Protein AF-A0A818X3P0-F1 (afdb_monomer_lite)

InterPro domains:
  IPR012001 Thiamine pyrophosphate enzyme, N-terminal TPP-binding domain [PF02776] (13-72)
  IPR012110 Pyruvate decarboxylase/indolepyruvate decarboxylase-like [PTHR43452] (82-189)
  IPR029061 Thiamin diphosphate-binding fold [SSF52518] (10-73)
  IPR029061 Thiamin diphosphate-binding fold [SSF52518] (81-193)
  IPR047213 Pyruvate decarboxylase/indolepyruvate decarboxylase-like, pyrimidine-binding domain [cd07038] (10-181)

Sequence (210 aa):
MIIHNFYFDIDFDGIQWGNNCNELNASYAADGYARMRGIGVLVTTFGVGELSAINGIAGSYAEMVSVVHIVGTLMLLMVMLVLVTTFGVGELSALNGIAGSYAEMVSVVHIVGTLPTASQASGAILHHTLGNGDFLVFANMYKEVTIAHTNLTKTNAIEEIDRVLNECLNKSRPAYIGLAVDLSDHEINVDPLSIEPLKRSLVRNPRDVH

Secondary structure (DSSP, 8-state):
-EEESSS----BTTB-EEE-SSHHHHHHHHHHHHHHHS-EEEEEETTHHHHHHHHHHHHHHHTT--EEEEEEPPP---PPEEEEEETTHHHHHHHHHHHHHHHTT--EEEEEEE--HHHHHTT---TTS-SSS-SSHHHHHHTTS-SEEEE--TTTHHHHHHHHHHHHHHTT--EEEEEEHHHHT------TTS-PPP--PPPPPPTT--

pLDDT: mean 79.28, std 13.63, range [40.06, 97.75]

Radius of gyration: 20.59 Å; chains: 1; bounding box: 46×48×55 Å

Foldseek 3Di:
DEEDDDPDPDDDPPDDYHYDPALCVRLQVQQVVCVVPVEGEYEFEFQQNCQLNVVSVVVCVVVVRHYHYHYDYDDDDQDAAEAEAEAAPGLVSCLRSLLRQQVVLAQYEYEYAFAAPVCLVVLHQDPRDPSRSHRCVSQVSCPVRFQEGDEDDPVCNVVRVLVQNLSSRQRSHYYYYYYYPVCVPDDDDDDPVPDDPRPPDDDDDDPPDD

Structure (mmCIF, N/CA/C/O backbone):
data_AF-A0A818X3P0-F1
#
_entry.id   AF-A0A818X3P0-F1
#
loop_
_atom_site.group_PDB
_atom_site.id
_atom_site.type_symbol
_atom_site.label_atom_id
_atom_site.label_alt_id
_atom_site.label_comp_id
_atom_site.label_asym_id
_atom_site.label_entity_id
_atom_site.label_seq_id
_atom_site.pdbx_PDB_ins_code
_atom_site.Cartn_x
_atom_site.Cartn_y
_atom_site.Cartn_z
_atom_site.occupancy
_atom_site.B_iso_or_equiv
_atom_site.auth_seq_id
_atom_site.auth_comp_id
_atom_site.auth_asym_id
_atom_site.auth_atom_id
_atom_site.pdbx_PDB_model_num
ATOM 1 N N . MET A 1 1 ? 12.088 -3.291 -28.247 1.00 46.03 1 MET A N 1
ATOM 2 C CA . MET A 1 1 ? 10.723 -3.151 -27.713 1.00 46.03 1 MET A CA 1
ATOM 3 C C . MET A 1 1 ? 10.837 -2.476 -26.364 1.00 46.03 1 MET A C 1
ATOM 5 O O . MET A 1 1 ? 11.662 -2.930 -25.577 1.00 46.03 1 MET A O 1
ATOM 9 N N . ILE A 1 2 ? 10.102 -1.386 -26.147 1.00 51.44 2 ILE A N 1
ATOM 10 C CA . ILE A 1 2 ? 9.987 -0.741 -24.832 1.00 51.44 2 ILE A CA 1
ATOM 11 C C . ILE A 1 2 ? 8.667 -1.177 -24.211 1.00 51.44 2 ILE A C 1
ATOM 13 O O . ILE A 1 2 ? 7.652 -1.201 -24.901 1.00 51.44 2 ILE A O 1
ATOM 17 N N . ILE A 1 3 ? 8.696 -1.551 -22.936 1.00 54.94 3 ILE A N 1
ATOM 18 C CA . ILE A 1 3 ? 7.566 -2.168 -22.250 1.00 54.94 3 ILE A CA 1
ATOM 19 C C . ILE A 1 3 ? 7.132 -1.312 -21.042 1.00 54.94 3 ILE A C 1
ATOM 21 O O . ILE A 1 3 ? 7.989 -0.999 -20.217 1.00 54.94 3 ILE A O 1
ATOM 25 N N . HIS A 1 4 ? 5.848 -0.901 -20.952 1.00 62.16 4 HIS A N 1
ATOM 26 C CA . HIS A 1 4 ? 5.349 0.078 -19.949 1.00 62.16 4 HIS A CA 1
ATOM 27 C C . HIS A 1 4 ? 3.848 -0.061 -19.558 1.00 62.16 4 HIS A C 1
ATOM 29 O O . HIS A 1 4 ? 3.071 -0.778 -20.183 1.00 62.16 4 HIS A O 1
ATOM 35 N N . ASN A 1 5 ? 3.501 0.694 -18.507 1.00 45.03 5 ASN A N 1
ATOM 36 C CA . ASN A 1 5 ? 2.220 1.130 -17.912 1.00 45.03 5 ASN A CA 1
ATOM 37 C C . ASN A 1 5 ? 1.821 2.666 -17.927 1.00 45.03 5 ASN A C 1
ATOM 39 O O . ASN A 1 5 ? 0.904 3.026 -17.194 1.00 45.03 5 ASN A O 1
ATOM 43 N N . PHE A 1 6 ? 2.457 3.610 -18.661 1.00 50.69 6 PHE A N 1
ATOM 44 C CA . PHE A 1 6 ? 2.075 5.060 -18.678 1.00 50.69 6 PHE A CA 1
ATOM 45 C C . PHE A 1 6 ? 1.500 5.549 -20.016 1.00 50.69 6 PHE A C 1
ATOM 47 O O . PHE A 1 6 ? 1.884 5.086 -21.085 1.00 50.69 6 PHE A O 1
ATOM 54 N N . TYR A 1 7 ? 0.637 6.570 -19.925 1.00 42.72 7 TYR A N 1
ATOM 55 C CA . TYR A 1 7 ? 0.048 7.336 -21.032 1.00 42.72 7 TYR A CA 1
ATOM 56 C C . TYR A 1 7 ? 0.998 8.435 -21.549 1.00 42.72 7 TYR A C 1
ATOM 58 O O . TYR A 1 7 ? 0.775 9.616 -21.301 1.00 42.72 7 TYR A O 1
ATOM 66 N N . PHE A 1 8 ? 2.054 8.077 -22.274 1.00 46.16 8 PHE A N 1
ATOM 67 C CA . PHE A 1 8 ? 2.701 8.997 -23.216 1.00 46.16 8 PHE A CA 1
ATOM 68 C C . PHE A 1 8 ? 3.152 8.185 -24.428 1.00 46.16 8 PHE A C 1
ATOM 70 O O . PHE A 1 8 ? 4.025 7.331 -24.303 1.00 46.16 8 PHE A O 1
ATOM 77 N N . ASP A 1 9 ? 2.545 8.437 -25.588 1.00 48.81 9 ASP A N 1
ATOM 78 C CA . ASP A 1 9 ? 3.027 7.890 -26.855 1.00 48.81 9 ASP A CA 1
ATOM 79 C C . ASP A 1 9 ? 4.346 8.585 -27.197 1.00 48.81 9 ASP A C 1
ATOM 81 O O . ASP A 1 9 ? 4.371 9.752 -27.596 1.00 48.81 9 ASP A O 1
ATOM 85 N N . ILE A 1 10 ? 5.454 7.879 -26.990 1.00 53.31 10 ILE A N 1
ATOM 86 C CA . ILE A 1 10 ? 6.769 8.305 -27.454 1.00 53.31 10 ILE A CA 1
ATOM 87 C C . ILE A 1 10 ? 7.106 7.444 -28.667 1.00 53.31 10 ILE A C 1
ATOM 89 O O . ILE A 1 10 ? 7.549 6.304 -28.527 1.00 53.31 10 ILE A O 1
ATOM 93 N N . ASP A 1 11 ? 6.844 7.979 -29.856 1.00 55.12 11 ASP A N 1
ATOM 94 C CA . ASP A 1 11 ? 7.117 7.286 -31.111 1.00 55.12 11 ASP A CA 1
ATOM 95 C C . ASP A 1 11 ? 8.526 7.648 -31.597 1.00 55.12 11 ASP A C 1
ATOM 97 O O . ASP A 1 11 ? 8.838 8.814 -31.859 1.00 55.12 11 ASP A O 1
ATOM 101 N N . PHE A 1 12 ? 9.401 6.646 -31.667 1.00 59.50 12 PHE A N 1
ATOM 102 C CA . PHE A 1 12 ? 10.752 6.777 -32.202 1.00 59.50 12 PHE A CA 1
ATOM 103 C C . PHE A 1 12 ? 10.937 5.766 -33.327 1.00 59.50 12 PHE A C 1
ATOM 105 O O . PHE A 1 12 ? 10.651 4.578 -33.160 1.00 59.50 12 PHE A O 1
ATOM 112 N N . ASP A 1 13 ? 11.499 6.219 -34.447 1.00 65.69 13 ASP A N 1
ATOM 113 C CA . ASP A 1 13 ? 11.787 5.351 -35.586 1.00 65.69 13 ASP A CA 1
ATOM 114 C C . ASP A 1 13 ? 12.623 4.128 -35.163 1.00 65.69 13 ASP A C 1
ATOM 116 O O . ASP A 1 13 ? 13.702 4.244 -34.578 1.00 65.69 13 ASP A O 1
ATOM 120 N N . GLY A 1 14 ? 12.108 2.933 -35.465 1.00 67.69 14 GLY A N 1
ATOM 121 C CA . GLY A 1 14 ? 12.769 1.656 -35.177 1.00 67.69 14 GLY A CA 1
ATOM 122 C C . GLY A 1 14 ? 12.533 1.074 -33.776 1.00 67.69 14 GLY A C 1
ATOM 123 O O . GLY A 1 14 ? 13.046 -0.011 -33.488 1.00 67.69 14 GLY A O 1
ATOM 124 N N . ILE A 1 15 ? 11.738 1.721 -32.916 1.00 67.44 15 ILE A N 1
ATOM 125 C CA . ILE A 1 15 ? 11.384 1.209 -31.585 1.00 67.44 15 ILE A CA 1
ATOM 126 C C . ILE A 1 15 ? 9.880 0.941 -31.514 1.00 67.44 15 ILE A C 1
ATOM 128 O O . ILE A 1 15 ? 9.066 1.839 -31.652 1.00 67.44 15 ILE A O 1
ATOM 132 N N . GLN A 1 16 ? 9.505 -0.310 -31.240 1.00 70.38 16 GLN A N 1
ATOM 133 C CA . GLN A 1 16 ? 8.108 -0.669 -30.979 1.00 70.38 16 GLN A CA 1
ATOM 134 C C . GLN A 1 16 ? 7.786 -0.601 -29.485 1.00 70.38 16 GLN A C 1
ATOM 136 O O . GLN A 1 16 ? 8.526 -1.152 -28.660 1.00 70.38 16 GLN A O 1
ATOM 141 N N . TRP A 1 17 ? 6.664 0.038 -29.162 1.00 71.00 17 TRP A N 1
ATOM 142 C CA . TRP A 1 17 ? 6.123 0.146 -27.810 1.00 71.00 17 TRP A CA 1
ATOM 143 C C . TRP A 1 17 ? 5.164 -1.012 -27.487 1.00 71.00 17 TRP A C 1
ATOM 145 O O . TRP A 1 17 ? 4.333 -1.377 -28.317 1.00 71.00 17 TRP A O 1
ATOM 155 N N . GLY A 1 18 ? 5.274 -1.599 -26.291 1.00 73.19 18 GLY A N 1
ATOM 156 C CA . GLY A 1 18 ? 4.466 -2.736 -25.838 1.00 73.19 18 GLY A CA 1
ATOM 157 C C . GLY A 1 18 ? 3.900 -2.541 -24.429 1.00 73.19 18 GLY A C 1
ATOM 158 O O . GLY A 1 18 ? 4.627 -2.581 -23.441 1.00 73.19 18 GLY A O 1
ATOM 159 N N . ASN A 1 19 ? 2.584 -2.388 -24.301 1.00 77.00 19 ASN A N 1
ATOM 160 C CA . ASN A 1 19 ? 1.957 -2.202 -22.989 1.00 77.00 19 ASN A CA 1
ATOM 161 C C . ASN A 1 19 ? 1.805 -3.521 -22.221 1.00 77.00 19 ASN A C 1
ATOM 163 O O . ASN A 1 19 ? 1.577 -4.576 -22.815 1.00 77.00 19 ASN A O 1
ATOM 167 N N . ASN A 1 20 ? 1.931 -3.456 -20.896 1.00 79.12 20 ASN A N 1
ATOM 168 C CA . ASN A 1 20 ? 1.799 -4.600 -19.991 1.00 79.12 20 ASN A CA 1
ATOM 169 C C . ASN A 1 20 ? 0.822 -4.293 -18.851 1.00 79.12 20 ASN A C 1
ATOM 171 O O . ASN A 1 20 ? 0.500 -3.141 -18.602 1.00 79.12 20 ASN A O 1
ATOM 175 N N . CYS A 1 21 ? 0.332 -5.334 -18.171 1.00 79.88 21 CYS A N 1
ATOM 176 C CA . CYS A 1 21 ? -0.686 -5.180 -17.123 1.00 79.88 21 CYS A CA 1
ATOM 177 C C . CYS A 1 21 ? -0.129 -4.606 -15.807 1.00 79.88 21 CYS A C 1
ATOM 179 O O . CYS A 1 21 ? -0.871 -4.018 -15.027 1.00 79.88 21 CYS A O 1
ATOM 181 N N . ASN A 1 22 ? 1.155 -4.831 -15.531 1.00 79.19 22 ASN A N 1
ATOM 182 C CA . ASN A 1 22 ? 1.893 -4.298 -14.386 1.00 79.19 22 ASN A CA 1
ATOM 183 C C . ASN A 1 22 ? 3.402 -4.330 -14.680 1.00 79.19 22 ASN A C 1
ATOM 185 O O . ASN A 1 22 ? 3.848 -4.955 -15.648 1.00 79.19 22 ASN A O 1
ATOM 189 N N . GLU A 1 23 ? 4.190 -3.680 -13.829 1.00 85.00 23 GLU A N 1
ATOM 190 C CA . GLU A 1 23 ? 5.635 -3.501 -13.988 1.00 85.00 23 GLU A CA 1
ATOM 191 C C . GLU A 1 23 ? 6.432 -4.797 -13.773 1.00 85.00 23 GLU A C 1
ATOM 193 O O . GLU A 1 23 ? 7.520 -4.953 -14.327 1.00 85.00 23 GLU A O 1
ATOM 198 N N . LEU A 1 24 ? 5.875 -5.764 -13.037 1.00 84.50 24 LEU A N 1
ATOM 199 C CA . LEU A 1 24 ? 6.465 -7.094 -12.883 1.00 84.50 24 LEU A CA 1
ATOM 200 C C . LEU A 1 24 ? 6.343 -7.919 -14.173 1.00 84.50 24 LEU A C 1
ATOM 202 O O . LEU A 1 24 ? 7.295 -8.548 -14.624 1.00 84.50 24 LEU A O 1
ATOM 206 N N . ASN A 1 25 ? 5.170 -7.923 -14.805 1.00 87.00 25 ASN A N 1
ATOM 207 C CA . ASN A 1 25 ? 4.990 -8.566 -16.103 1.00 87.00 25 ASN A CA 1
ATOM 208 C C . ASN A 1 25 ? 5.808 -7.850 -17.176 1.00 87.00 25 ASN A C 1
ATOM 210 O O . ASN A 1 25 ? 6.411 -8.504 -18.024 1.00 87.00 25 ASN A O 1
ATOM 214 N N . ALA A 1 26 ? 5.879 -6.522 -17.086 1.00 83.31 26 ALA A N 1
ATOM 215 C CA . ALA A 1 26 ? 6.695 -5.699 -17.954 1.00 83.31 26 ALA A CA 1
ATOM 216 C C . ALA A 1 26 ? 8.184 -6.094 -17.883 1.00 83.31 26 ALA A C 1
ATOM 218 O O . ALA A 1 26 ? 8.826 -6.265 -18.922 1.00 83.31 26 ALA A O 1
ATOM 219 N N . SER A 1 27 ? 8.728 -6.301 -16.679 1.00 87.94 27 SER A N 1
ATOM 220 C CA . SER A 1 27 ? 10.128 -6.696 -16.503 1.00 87.94 27 SER A CA 1
ATOM 221 C C . SER A 1 27 ? 10.414 -8.102 -17.036 1.00 87.94 27 SER A C 1
ATOM 223 O O . SER A 1 27 ? 11.396 -8.282 -17.756 1.00 87.94 27 SER A O 1
ATOM 225 N N . TYR A 1 28 ? 9.525 -9.076 -16.815 1.00 90.75 28 TYR A N 1
ATOM 226 C CA . TYR A 1 28 ? 9.668 -10.408 -17.420 1.00 90.75 28 TYR A CA 1
ATOM 227 C C . TYR A 1 28 ? 9.533 -10.405 -18.944 1.00 90.75 28 TYR A C 1
ATOM 229 O O . TYR A 1 28 ? 10.234 -11.145 -19.635 1.00 90.75 28 TYR A O 1
ATOM 237 N N . ALA A 1 29 ? 8.654 -9.571 -19.495 1.00 86.31 29 ALA A N 1
ATOM 238 C CA . ALA A 1 29 ? 8.525 -9.438 -20.938 1.00 86.31 29 ALA A CA 1
ATOM 239 C C . ALA A 1 29 ? 9.781 -8.791 -21.554 1.00 86.31 29 ALA A C 1
ATOM 241 O O . ALA A 1 29 ? 10.213 -9.200 -22.635 1.00 86.31 29 ALA A O 1
ATOM 242 N N . ALA A 1 30 ? 10.402 -7.829 -20.860 1.00 83.31 30 ALA A N 1
ATOM 243 C CA . ALA A 1 30 ? 11.652 -7.205 -21.289 1.00 83.31 30 ALA A CA 1
ATOM 244 C C . ALA A 1 30 ? 12.816 -8.207 -21.247 1.00 83.31 30 ALA A C 1
ATOM 246 O O . ALA A 1 30 ? 13.585 -8.274 -22.206 1.00 83.31 30 ALA A O 1
ATOM 247 N N . ASP A 1 31 ? 12.894 -9.027 -20.196 1.00 92.88 31 ASP A N 1
ATOM 248 C CA . ASP A 1 31 ? 13.836 -10.146 -20.080 1.00 92.88 31 ASP A CA 1
ATOM 249 C C . ASP A 1 31 ? 13.676 -11.141 -21.241 1.00 92.88 31 ASP A C 1
ATOM 251 O O . ASP A 1 31 ? 14.620 -11.395 -21.994 1.00 92.88 31 ASP A O 1
ATOM 255 N N . GLY A 1 32 ? 12.454 -11.636 -21.466 1.00 90.25 32 GLY A N 1
ATOM 256 C CA . GLY A 1 32 ? 12.165 -12.574 -22.551 1.00 90.25 32 GLY A CA 1
ATOM 257 C C . GLY A 1 32 ? 12.508 -12.000 -23.928 1.00 90.25 32 GLY A C 1
ATOM 258 O O . GLY A 1 32 ? 13.106 -12.682 -24.764 1.00 90.25 32 GLY A O 1
ATOM 259 N N . TYR A 1 33 ? 12.207 -10.7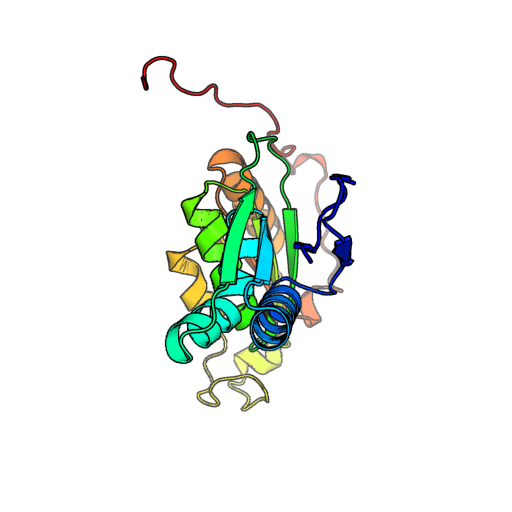19 -24.154 1.00 86.31 33 TYR A N 1
ATOM 260 C CA . TYR A 1 33 ? 12.587 -10.030 -25.385 1.00 86.31 33 TYR A CA 1
ATOM 261 C C . TYR A 1 33 ? 14.110 -9.926 -25.538 1.00 86.31 33 TYR A C 1
ATOM 263 O O . TYR A 1 33 ? 14.635 -10.204 -26.620 1.00 86.31 33 TYR A O 1
ATOM 271 N N . ALA A 1 34 ? 14.829 -9.570 -24.469 1.00 89.06 34 ALA A N 1
ATOM 272 C CA . ALA A 1 34 ? 16.286 -9.480 -24.468 1.00 89.06 34 ALA A CA 1
ATOM 273 C C . ALA A 1 34 ? 16.940 -10.814 -24.843 1.00 89.06 34 ALA A C 1
ATOM 275 O O . ALA A 1 34 ? 17.871 -10.836 -25.643 1.00 89.06 34 ALA A O 1
ATOM 276 N N . ARG A 1 35 ? 16.406 -11.944 -24.370 1.00 91.19 35 ARG A N 1
ATOM 277 C CA . ARG A 1 35 ? 16.905 -13.275 -24.758 1.00 91.19 35 ARG A CA 1
ATOM 278 C C . ARG A 1 35 ? 16.740 -13.572 -26.243 1.00 91.19 35 ARG A C 1
ATOM 280 O O . ARG A 1 35 ? 17.581 -14.238 -26.835 1.00 91.19 35 ARG A O 1
ATOM 287 N N . MET A 1 36 ? 15.660 -13.089 -26.854 1.00 90.31 36 MET A N 1
ATOM 288 C CA . MET A 1 36 ? 15.379 -13.336 -28.270 1.00 90.31 36 MET A CA 1
ATOM 289 C C . MET A 1 36 ? 16.088 -12.359 -29.211 1.00 90.31 36 MET A C 1
ATOM 291 O O . MET A 1 36 ? 16.341 -12.691 -30.369 1.00 90.31 36 MET A O 1
ATOM 295 N N . ARG A 1 37 ? 16.340 -11.128 -28.757 1.00 85.31 37 ARG A N 1
ATOM 296 C CA . ARG A 1 37 ? 16.765 -10.005 -29.612 1.00 85.31 37 ARG A CA 1
ATOM 297 C C . ARG A 1 37 ? 18.052 -9.318 -29.149 1.00 85.31 37 ARG A C 1
ATOM 299 O O . ARG A 1 37 ? 18.478 -8.360 -29.784 1.00 85.31 37 ARG A O 1
ATOM 306 N N . GLY A 1 38 ? 18.666 -9.793 -28.072 1.00 85.12 38 GLY A N 1
ATOM 307 C CA . GLY A 1 38 ? 19.923 -9.299 -27.509 1.00 85.12 38 GLY A CA 1
ATOM 308 C C . GLY A 1 38 ? 19.751 -8.275 -26.385 1.00 85.12 38 GLY A C 1
ATOM 309 O O . GLY A 1 38 ? 20.467 -8.358 -25.394 1.00 85.12 38 GLY A O 1
ATOM 310 N N . ILE A 1 39 ? 18.809 -7.332 -26.505 1.00 83.88 39 ILE A N 1
ATOM 311 C CA . ILE A 1 39 ? 18.570 -6.294 -25.489 1.00 83.88 39 ILE A CA 1
ATOM 312 C C . ILE A 1 39 ? 17.079 -6.012 -25.300 1.00 83.88 39 ILE A C 1
ATOM 314 O O . ILE A 1 39 ? 16.321 -5.901 -26.268 1.00 83.88 39 ILE A O 1
ATOM 318 N N . GLY A 1 40 ? 16.666 -5.898 -24.040 1.00 80.75 40 GLY A N 1
ATOM 319 C CA . GLY A 1 40 ? 15.320 -5.515 -23.621 1.00 80.75 40 GLY A CA 1
ATOM 320 C C . GLY A 1 40 ? 15.345 -4.168 -22.915 1.00 80.75 40 GLY A C 1
ATOM 321 O O . GLY A 1 40 ? 16.316 -3.842 -22.235 1.00 80.75 40 GLY A O 1
ATOM 322 N N . VAL A 1 41 ? 14.287 -3.375 -23.080 1.00 80.88 41 VAL A N 1
ATOM 323 C CA . VAL A 1 41 ? 14.153 -2.085 -22.398 1.00 80.88 41 VAL A CA 1
ATOM 324 C C . VAL A 1 41 ? 12.826 -2.054 -21.655 1.00 80.88 41 VAL A C 1
ATOM 326 O O . VAL A 1 41 ? 11.763 -2.268 -22.241 1.00 80.88 41 VAL A O 1
ATOM 329 N N . LEU A 1 42 ? 12.907 -1.774 -20.361 1.00 84.12 42 LEU A N 1
ATOM 330 C CA . LEU A 1 42 ? 11.783 -1.568 -19.464 1.00 84.12 42 LEU A CA 1
ATOM 331 C C . LEU A 1 42 ? 11.749 -0.095 -19.064 1.00 84.12 42 LEU A C 1
ATOM 333 O O . LEU A 1 42 ? 12.775 0.449 -18.655 1.00 84.12 42 LEU A O 1
ATOM 337 N N . VAL A 1 43 ? 10.576 0.529 -19.141 1.00 79.25 43 VAL A N 1
ATOM 338 C CA . VAL A 1 43 ? 10.360 1.870 -18.591 1.00 79.25 43 VAL A CA 1
ATOM 339 C C . VAL A 1 43 ? 9.322 1.770 -17.483 1.00 79.25 43 VAL A C 1
ATOM 341 O O . VAL A 1 43 ? 8.221 1.265 -17.698 1.00 79.25 43 VAL A O 1
ATOM 344 N N . THR A 1 44 ? 9.671 2.246 -16.294 1.00 76.56 44 THR A N 1
ATOM 345 C CA . THR A 1 44 ? 8.738 2.352 -15.169 1.00 76.56 44 THR A CA 1
ATOM 346 C C . THR A 1 44 ? 8.714 3.771 -14.647 1.00 76.56 44 THR A C 1
ATOM 348 O O . THR A 1 44 ? 9.613 4.566 -14.917 1.00 76.56 44 THR A O 1
ATOM 351 N N . THR A 1 45 ? 7.712 4.095 -13.843 1.00 68.81 45 THR A N 1
ATOM 352 C CA . THR A 1 45 ? 7.826 5.263 -12.981 1.00 68.81 45 THR A CA 1
ATOM 353 C C . THR A 1 45 ? 8.697 5.011 -11.778 1.00 68.81 45 THR A C 1
ATOM 355 O O . THR A 1 45 ? 8.875 3.882 -11.314 1.00 68.81 45 THR A O 1
ATOM 358 N N . PHE A 1 46 ? 9.218 6.121 -11.289 1.00 69.75 46 PHE A N 1
ATOM 359 C CA . PHE A 1 46 ? 9.952 6.221 -10.052 1.00 69.75 46 PHE A CA 1
ATOM 360 C C . PHE A 1 46 ? 9.127 5.807 -8.830 1.00 69.75 46 PHE A C 1
ATOM 362 O O . PHE A 1 46 ? 7.919 6.057 -8.761 1.00 69.75 46 PHE A O 1
ATOM 369 N N . GLY A 1 47 ? 9.782 5.146 -7.876 1.00 72.25 47 GLY A N 1
ATOM 370 C CA . GLY A 1 47 ? 9.156 4.617 -6.669 1.00 72.25 47 GLY A CA 1
ATOM 371 C C . GLY A 1 47 ? 8.389 3.320 -6.931 1.00 72.25 47 GLY A C 1
ATOM 372 O O . GLY A 1 47 ? 8.971 2.241 -6.991 1.00 72.25 47 GLY A O 1
ATOM 373 N N . VAL A 1 48 ? 7.060 3.389 -7.063 1.00 69.56 48 VAL A N 1
ATOM 374 C CA . VAL A 1 48 ? 6.219 2.174 -7.125 1.00 69.56 48 VAL A CA 1
ATOM 375 C C . VAL A 1 48 ? 6.496 1.316 -8.358 1.00 69.56 48 VAL A C 1
ATOM 377 O O . VAL A 1 48 ? 6.425 0.090 -8.273 1.00 69.56 48 VAL A O 1
ATOM 380 N N . GLY A 1 49 ? 6.839 1.937 -9.487 1.00 76.62 49 GLY A N 1
ATOM 381 C CA . GLY A 1 49 ? 7.059 1.218 -10.735 1.00 76.62 49 GLY A CA 1
ATOM 382 C C . GLY A 1 49 ? 8.360 0.416 -10.728 1.00 76.62 49 GLY A C 1
ATOM 383 O O . GLY A 1 49 ? 8.353 -0.777 -11.029 1.00 76.62 49 GLY A O 1
ATOM 384 N N . GLU A 1 50 ? 9.477 1.037 -10.341 1.00 75.00 50 GLU A N 1
ATOM 385 C CA . GLU A 1 50 ? 10.782 0.360 -10.322 1.00 75.00 50 GLU A CA 1
ATOM 386 C C . GLU A 1 50 ? 10.852 -0.753 -9.268 1.00 75.00 50 GLU A C 1
ATOM 388 O O . GLU A 1 50 ? 11.392 -1.830 -9.523 1.00 75.00 50 GLU A O 1
ATOM 393 N N . LEU A 1 51 ? 10.218 -0.530 -8.115 1.00 78.06 51 LEU A N 1
ATOM 394 C CA . LEU A 1 51 ? 10.154 -1.500 -7.030 1.00 78.06 51 LEU A CA 1
ATOM 395 C C . LEU A 1 51 ? 9.257 -2.690 -7.376 1.00 78.06 51 LEU A C 1
ATOM 397 O O . LEU A 1 51 ? 9.575 -3.824 -7.024 1.00 78.06 51 LEU A O 1
ATOM 401 N N . SER A 1 52 ? 8.178 -2.465 -8.126 1.00 80.56 52 SER A N 1
ATOM 402 C CA . SER A 1 52 ? 7.332 -3.548 -8.643 1.00 80.56 52 SER A CA 1
ATOM 403 C C . SER A 1 52 ? 8.045 -4.385 -9.713 1.00 80.56 52 SER A C 1
ATOM 405 O O . SER A 1 52 ? 7.799 -5.584 -9.834 1.00 80.56 52 SER A O 1
ATOM 407 N N . ALA A 1 53 ? 8.975 -3.784 -10.460 1.00 82.94 53 ALA A N 1
ATOM 408 C CA . ALA A 1 53 ? 9.775 -4.470 -11.471 1.00 82.94 53 ALA A CA 1
ATOM 409 C C . ALA A 1 53 ? 10.979 -5.251 -10.911 1.00 82.94 53 ALA A C 1
ATOM 411 O O . ALA A 1 53 ? 11.548 -6.074 -11.639 1.00 82.94 53 ALA A O 1
ATOM 412 N N . ILE A 1 54 ? 11.362 -5.024 -9.646 1.00 86.44 54 ILE A N 1
ATOM 413 C CA . ILE A 1 54 ? 12.662 -5.439 -9.093 1.00 86.44 54 ILE A CA 1
ATOM 414 C C . ILE A 1 54 ? 12.937 -6.939 -9.219 1.00 86.44 54 ILE A C 1
ATOM 416 O O . ILE A 1 54 ? 14.060 -7.331 -9.520 1.00 86.44 54 ILE A O 1
ATOM 420 N N . ASN A 1 55 ? 11.912 -7.782 -9.067 1.00 83.94 55 ASN A N 1
ATOM 421 C CA . ASN A 1 55 ? 12.065 -9.234 -9.167 1.00 83.94 55 ASN A CA 1
ATOM 422 C C . ASN A 1 55 ? 12.471 -9.675 -10.579 1.00 83.94 55 ASN A C 1
ATOM 424 O O . ASN A 1 55 ? 13.304 -10.567 -10.726 1.00 83.94 55 ASN A O 1
ATOM 428 N N . GLY A 1 56 ? 11.914 -9.044 -11.618 1.00 84.12 56 GLY A N 1
ATOM 429 C CA . GLY A 1 56 ? 12.289 -9.347 -12.998 1.00 84.12 56 GLY A CA 1
ATOM 430 C C . GLY A 1 56 ? 13.696 -8.856 -13.324 1.00 84.12 56 GLY A C 1
ATOM 431 O O . GLY A 1 56 ? 14.475 -9.613 -13.888 1.00 84.12 56 GLY A O 1
ATOM 432 N N . ILE A 1 57 ? 14.068 -7.651 -12.876 1.00 88.31 57 ILE A N 1
ATOM 433 C CA . ILE A 1 57 ? 15.427 -7.110 -13.062 1.00 88.31 57 ILE A CA 1
ATOM 434 C C . ILE A 1 57 ? 16.479 -7.942 -12.321 1.00 88.31 57 ILE A C 1
ATOM 436 O O . ILE A 1 57 ? 17.534 -8.241 -12.878 1.00 88.31 57 ILE A O 1
ATOM 440 N N . ALA A 1 58 ? 16.187 -8.366 -11.089 1.00 82.62 58 ALA A N 1
ATOM 441 C CA . ALA A 1 58 ? 17.054 -9.266 -10.335 1.00 82.62 58 ALA A CA 1
ATOM 442 C C . ALA A 1 58 ? 17.215 -10.621 -11.047 1.00 82.62 58 ALA A C 1
ATOM 444 O O . ALA A 1 58 ? 18.325 -11.150 -11.107 1.00 82.62 58 ALA A O 1
ATOM 445 N N . GLY A 1 59 ? 16.137 -11.150 -11.638 1.00 88.38 59 GLY A N 1
ATOM 446 C CA . GLY A 1 59 ? 16.179 -12.346 -12.482 1.00 88.38 59 GLY A CA 1
ATOM 447 C C . GLY A 1 59 ? 17.066 -12.164 -13.717 1.00 88.38 59 GLY A C 1
ATOM 448 O O . GLY A 1 59 ? 17.952 -12.982 -13.961 1.00 88.38 59 GLY A O 1
ATOM 449 N N . SER A 1 60 ? 16.901 -11.054 -14.442 1.00 88.19 60 SER A N 1
ATOM 450 C CA . SER A 1 60 ? 17.743 -10.715 -15.595 1.00 88.19 60 SER A CA 1
ATOM 451 C C . SER A 1 60 ? 19.216 -10.597 -15.215 1.00 88.19 60 SER A C 1
ATOM 453 O O . SER A 1 60 ? 20.074 -11.123 -15.920 1.00 88.19 60 SER A O 1
ATOM 455 N N . TYR A 1 61 ? 19.522 -9.967 -14.078 1.00 88.75 61 TYR A N 1
ATOM 456 C CA . TYR A 1 61 ? 20.887 -9.880 -13.561 1.00 88.75 61 TYR A CA 1
ATOM 457 C C . TYR A 1 61 ? 21.471 -11.265 -13.252 1.00 88.75 61 TYR A C 1
ATOM 459 O O . TYR A 1 61 ? 22.584 -11.572 -13.682 1.00 88.75 61 TYR A O 1
ATOM 467 N N . ALA A 1 62 ? 20.715 -12.115 -12.549 1.00 89.44 62 ALA A N 1
ATOM 468 C CA . ALA A 1 62 ? 21.150 -13.460 -12.175 1.00 89.44 62 ALA A CA 1
ATOM 469 C C . ALA A 1 62 ? 21.447 -14.347 -13.394 1.00 89.44 62 ALA A C 1
ATOM 471 O O . ALA A 1 62 ? 22.355 -15.176 -13.351 1.00 89.44 62 ALA A O 1
ATOM 472 N N . GLU A 1 63 ? 20.713 -14.150 -14.490 1.00 93.56 63 GLU A N 1
ATOM 473 C CA . GLU A 1 63 ? 20.871 -14.921 -15.724 1.00 93.56 63 GLU A CA 1
ATOM 474 C C . GLU A 1 63 ? 21.673 -14.197 -16.816 1.00 93.56 63 GLU A C 1
ATOM 476 O O . GLU A 1 63 ? 21.714 -14.651 -17.959 1.00 93.56 63 GLU A O 1
ATOM 481 N N . MET A 1 64 ? 22.352 -13.097 -16.468 1.00 93.19 64 MET A N 1
ATOM 482 C CA . MET A 1 64 ? 23.184 -12.305 -17.386 1.00 93.19 64 MET A CA 1
ATOM 483 C C . MET A 1 64 ? 22.424 -11.829 -18.640 1.00 93.19 64 MET A C 1
ATOM 485 O O . MET A 1 64 ? 22.984 -11.725 -19.735 1.00 93.19 64 MET A O 1
ATOM 489 N N . VAL A 1 65 ? 21.138 -11.524 -18.486 1.00 92.44 65 VAL A N 1
ATOM 490 C CA . VAL A 1 65 ? 20.273 -11.012 -19.547 1.00 92.44 65 VAL A CA 1
ATOM 491 C C . VAL A 1 65 ? 20.379 -9.492 -19.602 1.00 92.44 65 VAL A C 1
ATOM 493 O O . VAL A 1 65 ? 20.198 -8.795 -18.605 1.00 92.44 65 VAL A O 1
ATOM 496 N N . SER A 1 66 ? 20.662 -8.956 -20.791 1.00 90.50 66 SER A N 1
ATOM 497 C CA . SER A 1 66 ? 20.823 -7.513 -20.999 1.00 90.50 66 SER A CA 1
ATOM 498 C C . SER A 1 66 ? 19.474 -6.790 -21.030 1.00 90.50 66 SER A C 1
ATOM 500 O O . SER A 1 66 ? 18.860 -6.625 -22.087 1.00 90.50 66 SER A O 1
ATOM 502 N N . VAL A 1 67 ? 19.031 -6.335 -19.858 1.00 85.94 67 VAL A N 1
ATOM 503 C CA . VAL A 1 67 ? 17.847 -5.483 -19.690 1.00 85.94 67 VAL A CA 1
ATOM 504 C C . VAL A 1 67 ? 18.265 -4.097 -19.209 1.00 85.94 67 VAL A C 1
ATOM 506 O O . VAL A 1 67 ? 18.970 -3.957 -18.213 1.00 85.94 67 VAL A O 1
ATOM 509 N N . VAL A 1 68 ? 17.815 -3.064 -19.919 1.00 81.06 68 VAL A N 1
ATOM 510 C CA . VAL A 1 68 ? 17.947 -1.663 -19.506 1.00 81.06 68 VAL A CA 1
ATOM 511 C C . VAL A 1 68 ? 16.656 -1.240 -18.823 1.00 81.06 68 VAL A C 1
ATOM 513 O O . VAL A 1 68 ? 15.581 -1.334 -19.414 1.00 81.06 68 VAL A O 1
ATOM 516 N N . HIS A 1 69 ? 16.766 -0.752 -17.591 1.00 85.12 69 HIS A N 1
ATOM 517 C CA . HIS A 1 69 ? 15.641 -0.240 -16.817 1.00 85.12 69 HIS A CA 1
ATOM 518 C C . HIS A 1 69 ? 15.735 1.282 -16.721 1.00 85.12 69 HIS A C 1
ATOM 520 O O . HIS A 1 69 ? 16.658 1.821 -16.117 1.00 85.12 69 HIS A O 1
ATOM 526 N N . ILE A 1 70 ? 14.798 1.970 -17.368 1.00 74.00 70 ILE A N 1
ATOM 527 C CA . ILE A 1 70 ? 14.672 3.426 -17.346 1.00 74.00 70 ILE A CA 1
ATOM 528 C C . ILE A 1 70 ? 13.560 3.786 -16.371 1.00 74.00 70 ILE A C 1
ATOM 530 O O . ILE A 1 70 ? 12.443 3.280 -16.470 1.00 74.00 70 ILE A O 1
ATOM 534 N N . VAL A 1 71 ? 13.863 4.692 -15.450 1.00 73.19 71 VAL A N 1
ATOM 535 C CA . VAL A 1 71 ? 12.918 5.128 -14.429 1.00 73.19 71 VAL A CA 1
ATOM 536 C C . VAL A 1 71 ? 12.553 6.587 -14.681 1.00 73.19 71 VAL A C 1
ATOM 538 O O . VAL A 1 71 ? 13.392 7.481 -14.578 1.00 73.19 71 VAL A O 1
ATOM 541 N N . GLY A 1 72 ? 11.300 6.825 -15.067 1.00 68.50 72 GLY A N 1
ATOM 542 C CA . GLY A 1 72 ? 10.755 8.163 -15.267 1.00 68.50 72 GLY A CA 1
ATOM 543 C C . GLY A 1 72 ? 10.475 8.835 -13.927 1.00 68.50 72 GLY A C 1
ATOM 544 O O . GLY A 1 72 ? 9.624 8.370 -13.166 1.00 68.50 72 GLY A O 1
ATOM 545 N N . THR A 1 73 ? 11.173 9.933 -13.642 1.00 59.25 73 THR A N 1
ATOM 546 C CA . THR A 1 73 ? 10.948 10.758 -12.450 1.00 59.25 73 THR A CA 1
ATOM 547 C C . THR A 1 73 ? 9.906 11.839 -12.747 1.00 59.25 73 THR A C 1
ATOM 549 O O . THR A 1 73 ? 9.911 12.456 -13.813 1.00 59.25 73 THR A O 1
ATOM 552 N N . LEU A 1 74 ? 8.969 12.063 -11.821 1.00 54.84 74 LEU A N 1
ATOM 553 C CA . LEU A 1 74 ? 7.967 13.126 -11.931 1.00 54.84 74 LEU A CA 1
ATOM 554 C C . LEU A 1 74 ? 8.408 14.369 -11.153 1.00 54.84 74 LEU A C 1
ATOM 556 O O . LEU A 1 74 ? 8.927 14.282 -10.043 1.00 54.84 74 LEU A O 1
ATOM 560 N N . MET A 1 75 ? 8.117 15.541 -11.716 1.00 41.56 75 MET A N 1
ATOM 561 C CA . MET A 1 75 ? 8.084 16.802 -10.979 1.00 41.56 75 MET A CA 1
ATOM 562 C C . MET A 1 75 ? 6.844 16.790 -10.067 1.00 41.56 75 MET A C 1
ATOM 564 O O . MET A 1 75 ? 5.729 16.596 -10.547 1.00 41.56 75 MET A O 1
ATOM 568 N N . LEU A 1 76 ? 7.050 16.954 -8.757 1.00 49.59 76 LEU A N 1
ATOM 569 C CA . LEU A 1 76 ? 6.042 16.825 -7.694 1.00 49.59 76 LEU A CA 1
ATOM 570 C C . LEU A 1 76 ? 4.790 17.698 -7.932 1.00 49.59 76 LEU A C 1
ATOM 572 O O . LEU A 1 76 ? 4.760 18.875 -7.573 1.00 49.59 76 LEU A O 1
ATOM 576 N N . LEU A 1 77 ? 3.721 17.106 -8.469 1.00 49.50 77 LEU A N 1
ATOM 577 C CA . LEU A 1 77 ? 2.352 17.582 -8.258 1.00 49.50 77 LEU A CA 1
ATOM 578 C C . LEU A 1 77 ? 1.779 16.810 -7.062 1.00 49.50 77 LEU A C 1
ATOM 580 O O . LEU A 1 77 ? 1.703 15.585 -7.093 1.00 49.50 77 LEU A O 1
ATOM 584 N N . MET A 1 78 ? 1.412 17.527 -5.995 1.00 55.75 78 MET A N 1
ATOM 585 C CA . MET A 1 78 ? 0.889 16.973 -4.735 1.00 55.75 78 MET A CA 1
ATOM 586 C C . MET A 1 78 ? -0.537 16.430 -4.897 1.00 55.75 78 MET A C 1
ATOM 588 O O . MET A 1 78 ? -1.511 17.041 -4.457 1.00 55.75 78 MET A O 1
ATOM 592 N N . VAL A 1 79 ? -0.661 15.273 -5.540 1.00 60.91 79 VAL A N 1
ATOM 593 C CA . VAL A 1 79 ? -1.881 14.463 -5.545 1.00 60.91 79 VAL A CA 1
ATOM 594 C C . VAL A 1 79 ? -1.733 13.349 -4.509 1.00 60.91 79 VAL A C 1
ATOM 596 O O . VAL A 1 79 ? -0.769 12.591 -4.543 1.00 60.91 79 VAL A O 1
ATOM 599 N N . MET A 1 80 ? -2.666 13.266 -3.557 1.00 70.19 80 MET A N 1
ATOM 600 C CA . MET A 1 80 ? -2.739 12.131 -2.633 1.00 70.19 80 MET A CA 1
ATOM 601 C C . MET A 1 80 ? -3.356 10.947 -3.370 1.00 70.19 80 MET A C 1
ATOM 603 O O . MET A 1 80 ? -4.495 11.035 -3.833 1.00 70.19 80 MET A O 1
ATOM 607 N N . LEU A 1 81 ? -2.604 9.856 -3.482 1.00 75.62 81 LEU A N 1
ATOM 608 C CA . LEU A 1 81 ? -3.094 8.600 -4.041 1.00 75.62 81 LEU A CA 1
ATOM 609 C C . LEU A 1 81 ? -3.715 7.750 -2.929 1.00 75.62 81 LEU A C 1
ATOM 611 O O . LEU A 1 81 ? -3.226 7.753 -1.800 1.00 75.62 81 LEU A O 1
ATOM 615 N N . VAL A 1 82 ? -4.751 6.983 -3.260 1.00 80.19 82 VAL A N 1
ATOM 616 C CA . VAL A 1 82 ? -5.290 5.939 -2.382 1.00 80.19 82 VAL A CA 1
ATOM 617 C C . VAL A 1 82 ? -5.047 4.578 -3.028 1.00 80.19 82 VAL A C 1
ATOM 619 O O . VAL A 1 82 ? -5.429 4.360 -4.176 1.00 80.19 82 VAL A O 1
ATOM 622 N N . LEU A 1 83 ? -4.417 3.670 -2.286 1.00 82.69 83 LEU A N 1
ATOM 623 C CA . LEU A 1 83 ? -4.217 2.268 -2.650 1.00 82.69 83 LEU A CA 1
ATOM 624 C C . LEU A 1 83 ? -5.050 1.400 -1.706 1.00 82.69 83 LEU A C 1
ATOM 626 O O . LEU A 1 83 ? -4.995 1.604 -0.498 1.00 82.69 83 LEU A O 1
ATOM 630 N N . VAL A 1 84 ? -5.783 0.419 -2.233 1.00 85.56 84 VAL A N 1
ATOM 631 C CA . VAL A 1 84 ? -6.589 -0.504 -1.420 1.00 85.56 84 VAL A CA 1
ATOM 632 C C . VAL A 1 84 ? -6.151 -1.940 -1.679 1.00 85.56 84 VAL A C 1
ATOM 634 O O . VAL A 1 84 ? -6.094 -2.364 -2.832 1.00 85.56 84 VAL A O 1
ATOM 637 N N . THR A 1 85 ? -5.856 -2.700 -0.624 1.00 86.06 85 THR A N 1
ATOM 638 C CA . THR A 1 85 ? -5.494 -4.123 -0.730 1.00 86.06 85 THR A CA 1
ATOM 639 C C . THR A 1 85 ? -6.237 -4.979 0.288 1.00 86.06 85 THR A C 1
ATOM 641 O O . THR A 1 85 ? -6.780 -4.494 1.279 1.00 86.06 85 THR A O 1
ATOM 644 N N . THR A 1 86 ? -6.236 -6.288 0.061 1.00 88.44 86 THR A N 1
ATOM 645 C CA . THR A 1 86 ? -6.695 -7.276 1.042 1.00 88.44 86 THR A CA 1
ATOM 646 C C . THR A 1 86 ? -5.600 -7.586 2.066 1.00 88.44 86 THR A C 1
ATOM 648 O O . THR A 1 86 ? -4.409 -7.470 1.760 1.00 88.44 86 THR A O 1
ATOM 651 N N . PHE A 1 87 ? -6.006 -8.040 3.252 1.00 88.88 87 PHE A N 1
ATOM 652 C CA . PHE A 1 87 ? -5.121 -8.528 4.313 1.00 88.88 87 PHE A CA 1
ATOM 653 C C . PHE A 1 87 ? -4.159 -9.637 3.853 1.00 88.88 87 PHE A C 1
ATOM 655 O O . PHE A 1 87 ? -4.514 -10.509 3.050 1.00 88.88 87 PHE A O 1
ATOM 662 N N . GLY A 1 88 ? -2.940 -9.624 4.390 1.00 86.00 88 GLY A N 1
ATOM 663 C CA . GLY A 1 88 ? -1.917 -10.638 4.148 1.00 86.00 88 GLY A CA 1
ATOM 664 C C . GLY A 1 88 ? -1.159 -10.432 2.838 1.00 86.00 88 GLY A C 1
ATOM 665 O O . GLY A 1 88 ? -0.261 -9.601 2.751 1.00 86.00 88 GLY A O 1
ATOM 666 N N . VAL A 1 89 ? -1.468 -11.213 1.798 1.00 81.12 89 VAL A N 1
ATOM 667 C CA . VAL A 1 89 ? -0.656 -11.217 0.559 1.00 81.12 89 VAL A CA 1
ATOM 668 C C . VAL A 1 89 ? -0.747 -9.909 -0.228 1.00 81.12 89 VAL A C 1
ATOM 670 O O . VAL A 1 89 ? 0.220 -9.520 -0.884 1.00 81.12 89 VAL A O 1
ATOM 673 N N . GLY A 1 90 ? -1.890 -9.222 -0.152 1.00 80.94 90 GLY A N 1
ATOM 674 C CA . GLY A 1 90 ? -2.108 -7.953 -0.841 1.00 80.94 90 GLY A CA 1
ATOM 675 C C . GLY A 1 90 ? -1.248 -6.841 -0.251 1.00 80.94 90 GLY A C 1
ATOM 676 O O . GLY A 1 90 ? -0.498 -6.196 -0.979 1.00 80.94 90 GLY A O 1
ATOM 677 N N . GLU A 1 91 ? -1.310 -6.659 1.070 1.00 86.12 91 GLU A N 1
ATOM 678 C CA . GLU A 1 91 ? -0.488 -5.659 1.755 1.00 86.12 91 GLU A CA 1
ATOM 679 C C . GLU A 1 91 ? 1.009 -5.987 1.629 1.00 86.12 91 GLU A C 1
ATOM 681 O O . GLU A 1 91 ? 1.765 -5.175 1.114 1.00 86.12 91 GLU A O 1
ATOM 686 N N . LEU A 1 92 ? 1.450 -7.217 1.905 1.00 85.62 92 LEU A N 1
ATOM 687 C CA . LEU A 1 92 ? 2.876 -7.561 1.805 1.00 85.62 92 LEU A CA 1
ATOM 688 C C . LEU A 1 92 ? 3.476 -7.290 0.413 1.00 85.62 92 LEU A C 1
ATOM 690 O O . LEU A 1 92 ? 4.632 -6.884 0.313 1.00 85.62 92 LEU A O 1
ATOM 694 N N . SER A 1 93 ? 2.687 -7.454 -0.654 1.00 79.69 93 SER A N 1
ATOM 695 C CA . SER A 1 93 ? 3.111 -7.111 -2.019 1.00 79.69 93 SER A CA 1
ATOM 696 C C . SER A 1 93 ? 3.239 -5.596 -2.229 1.00 79.69 93 SER A C 1
ATOM 698 O O . SER A 1 93 ? 4.154 -5.135 -2.909 1.00 79.69 93 SER A O 1
ATOM 700 N N . ALA A 1 94 ? 2.342 -4.810 -1.629 1.00 79.56 94 ALA A N 1
ATOM 701 C CA . ALA A 1 94 ? 2.345 -3.352 -1.704 1.00 79.56 94 ALA A CA 1
ATOM 702 C C . ALA A 1 94 ? 3.433 -2.693 -0.839 1.00 79.56 94 ALA A C 1
ATOM 704 O O . ALA A 1 94 ? 3.824 -1.561 -1.125 1.00 79.56 94 ALA A O 1
ATOM 705 N N . LEU A 1 95 ? 3.938 -3.380 0.194 1.00 84.62 95 LEU A N 1
ATOM 706 C CA . LEU A 1 95 ? 4.921 -2.844 1.145 1.00 84.62 95 LEU A CA 1
ATOM 707 C C . LEU A 1 95 ? 6.141 -2.226 0.449 1.00 84.62 95 LEU A C 1
ATOM 709 O O . LEU A 1 95 ? 6.587 -1.151 0.842 1.00 84.62 95 LEU A O 1
ATOM 713 N N . ASN A 1 96 ? 6.637 -2.859 -0.619 1.00 77.31 96 ASN A N 1
ATOM 714 C CA . ASN A 1 96 ? 7.769 -2.338 -1.381 1.00 77.31 96 ASN A CA 1
ATOM 715 C C . ASN A 1 96 ? 7.435 -0.976 -2.019 1.00 77.31 96 ASN A C 1
ATOM 717 O O . ASN A 1 96 ? 8.136 0.009 -1.811 1.00 77.31 96 ASN A O 1
ATOM 721 N N . GLY A 1 97 ? 6.298 -0.877 -2.715 1.00 74.88 97 GLY A N 1
ATOM 722 C CA . GLY A 1 97 ? 5.846 0.380 -3.319 1.00 74.88 97 GLY A CA 1
ATOM 723 C C . GLY A 1 97 ? 5.591 1.492 -2.292 1.00 74.88 97 GLY A C 1
ATOM 724 O O . GLY A 1 97 ? 5.895 2.660 -2.549 1.00 74.88 97 GLY A O 1
ATOM 725 N N . ILE A 1 98 ? 5.091 1.138 -1.106 1.00 84.62 98 ILE A N 1
ATOM 726 C CA . ILE A 1 98 ? 4.916 2.081 0.004 1.00 84.62 98 ILE A CA 1
ATOM 727 C C . ILE A 1 98 ? 6.267 2.551 0.555 1.00 84.62 98 ILE A C 1
ATOM 729 O O . ILE A 1 98 ? 6.446 3.751 0.749 1.00 84.62 98 ILE A O 1
ATOM 733 N N . ALA A 1 99 ? 7.251 1.664 0.703 1.00 81.19 99 ALA A N 1
ATOM 734 C CA . ALA A 1 99 ? 8.609 2.046 1.092 1.00 81.19 99 ALA A CA 1
ATOM 735 C C . ALA A 1 99 ? 9.262 3.004 0.081 1.00 81.19 99 ALA A C 1
ATOM 737 O O . ALA A 1 99 ? 9.845 4.012 0.481 1.00 81.19 99 ALA A O 1
ATOM 738 N N . GLY A 1 100 ? 9.091 2.759 -1.222 1.00 73.00 100 GLY A N 1
ATOM 739 C CA . GLY A 1 100 ? 9.515 3.704 -2.261 1.00 73.00 100 GLY A CA 1
ATOM 740 C C . GLY A 1 100 ? 8.810 5.051 -2.145 1.00 73.00 100 GLY A C 1
ATOM 741 O O . GLY A 1 100 ? 9.449 6.096 -2.179 1.00 73.00 100 GLY A O 1
ATOM 742 N N . SER A 1 101 ? 7.498 5.043 -1.906 1.00 78.12 101 SER A N 1
ATOM 743 C CA . SER A 1 101 ? 6.732 6.276 -1.678 1.00 78.12 101 SER A CA 1
ATOM 744 C C . SER A 1 101 ? 7.238 7.049 -0.453 1.00 78.12 101 SER A C 1
ATOM 746 O O . SER A 1 101 ? 7.253 8.279 -0.456 1.00 78.12 101 SER A O 1
ATOM 748 N N . TYR A 1 102 ? 7.694 6.348 0.588 1.00 83.25 102 TYR A N 1
ATOM 749 C CA . TYR A 1 102 ? 8.298 6.959 1.768 1.00 83.25 102 TYR A CA 1
ATOM 750 C C . TYR A 1 102 ? 9.653 7.604 1.466 1.00 83.25 102 TYR A C 1
ATOM 752 O O . TYR A 1 102 ? 9.895 8.733 1.901 1.00 83.25 102 TYR A O 1
ATOM 760 N N . ALA A 1 103 ? 10.517 6.919 0.713 1.00 76.62 103 ALA A N 1
ATOM 761 C CA . ALA A 1 103 ? 11.805 7.458 0.280 1.00 76.62 103 ALA A CA 1
ATOM 762 C C . ALA A 1 103 ? 11.622 8.722 -0.575 1.00 76.62 103 ALA A C 1
ATOM 764 O O . ALA A 1 103 ? 12.295 9.727 -0.350 1.00 76.62 103 ALA A O 1
ATOM 765 N N . GLU A 1 104 ? 10.626 8.702 -1.462 1.00 72.50 104 GLU A N 1
ATOM 766 C CA . GLU A 1 104 ? 10.424 9.734 -2.483 1.00 72.50 104 GLU A CA 1
ATOM 767 C C . GLU A 1 104 ? 9.434 10.821 -2.115 1.00 72.50 104 GLU A C 1
ATOM 769 O O . GLU A 1 104 ? 9.054 11.658 -2.934 1.00 72.50 104 GLU A O 1
ATOM 774 N N . MET A 1 105 ? 9.048 10.849 -0.846 1.00 79.50 105 MET A N 1
ATOM 775 C CA . MET A 1 105 ? 8.192 11.893 -0.312 1.00 79.50 105 MET A CA 1
ATOM 776 C C . MET A 1 105 ? 6.843 11.974 -1.041 1.00 79.50 105 MET A C 1
ATOM 778 O O . MET A 1 105 ? 6.336 13.059 -1.328 1.00 79.50 105 MET A O 1
ATOM 782 N N . VAL A 1 106 ? 6.263 10.817 -1.356 1.00 77.19 106 VAL A N 1
ATOM 783 C CA . VAL A 1 106 ? 4.991 10.708 -2.069 1.00 77.19 106 VAL A CA 1
ATOM 784 C C . VAL A 1 106 ? 3.865 10.411 -1.080 1.00 77.19 106 VAL A C 1
ATOM 786 O O . VAL A 1 106 ? 3.929 9.467 -0.290 1.00 77.19 106 VAL A O 1
ATOM 789 N N . SER A 1 107 ? 2.803 11.217 -1.135 1.00 83.50 107 SER A N 1
ATOM 790 C CA . SER A 1 107 ? 1.584 11.010 -0.348 1.00 83.50 107 SER A CA 1
ATOM 791 C C . SER A 1 107 ? 0.751 9.859 -0.920 1.00 83.50 107 SER A C 1
ATOM 793 O O . SER A 1 107 ? 0.022 10.033 -1.899 1.00 83.50 107 SER A O 1
ATOM 795 N N . VAL A 1 108 ? 0.830 8.691 -0.281 1.00 86.00 108 VAL A N 1
ATOM 796 C CA . VAL A 1 108 ? -0.003 7.518 -0.591 1.00 86.00 108 VAL A CA 1
ATOM 797 C C . VAL A 1 108 ? -0.709 7.034 0.670 1.00 86.00 108 VAL A C 1
ATOM 799 O O . VAL A 1 108 ? -0.056 6.676 1.644 1.00 86.00 108 VAL A O 1
ATOM 802 N N . VAL A 1 109 ? -2.037 6.978 0.651 1.00 91.38 109 VAL A N 1
ATOM 803 C CA . VAL A 1 109 ? -2.830 6.357 1.717 1.00 91.38 109 VAL A CA 1
ATOM 804 C C . VAL A 1 109 ? -3.106 4.914 1.324 1.00 91.38 109 VAL A C 1
ATOM 806 O O . VAL A 1 109 ? -3.831 4.649 0.366 1.00 91.38 109 VAL A O 1
ATOM 809 N N . HIS A 1 110 ? -2.516 3.976 2.053 1.00 93.75 110 HIS A N 1
ATOM 810 C CA . HIS A 1 110 ? -2.727 2.549 1.866 1.00 93.75 110 HIS A CA 1
ATOM 811 C C . HIS A 1 110 ? -3.793 2.046 2.838 1.00 93.75 110 HIS A C 1
ATOM 813 O O . HIS A 1 110 ? -3.594 2.047 4.051 1.00 93.75 110 HIS A O 1
ATOM 819 N N . ILE A 1 111 ? -4.936 1.631 2.296 1.00 91.31 111 ILE A N 1
ATOM 820 C CA . ILE A 1 111 ? -6.049 1.054 3.045 1.00 91.31 111 ILE A CA 1
ATOM 821 C C . ILE A 1 111 ? -6.008 -0.465 2.891 1.00 91.31 111 ILE A C 1
ATOM 823 O O . ILE A 1 111 ? -6.055 -0.992 1.778 1.00 91.31 111 ILE A O 1
ATOM 827 N N . VAL A 1 112 ? -5.961 -1.179 4.009 1.00 92.50 112 VAL A N 1
ATOM 828 C CA . VAL A 1 112 ? -5.979 -2.641 4.034 1.00 92.50 112 VAL A CA 1
ATOM 829 C C . VAL A 1 112 ? -7.290 -3.119 4.631 1.00 92.50 112 VAL A C 1
ATOM 831 O O . VAL A 1 112 ? -7.582 -2.862 5.798 1.00 92.50 112 VAL A O 1
ATOM 834 N N . GLY A 1 113 ? -8.077 -3.844 3.836 1.00 91.19 113 GLY A N 1
ATOM 835 C CA . GLY A 1 113 ? -9.257 -4.546 4.332 1.00 91.19 113 GLY A CA 1
ATOM 836 C C . GLY A 1 113 ? -8.835 -5.715 5.220 1.00 91.19 113 GLY A C 1
ATOM 837 O O . GLY A 1 113 ? -8.212 -6.656 4.724 1.00 91.19 113 GLY A O 1
ATOM 838 N N . THR A 1 114 ? -9.158 -5.658 6.512 1.00 90.88 114 THR A N 1
ATOM 839 C CA . THR A 1 114 ? -8.773 -6.650 7.526 1.00 90.88 114 THR A CA 1
ATOM 840 C C . THR A 1 114 ? -9.947 -7.542 7.938 1.00 90.88 114 THR A C 1
ATOM 842 O O . THR A 1 114 ? -11.108 -7.319 7.585 1.00 90.88 114 THR A O 1
ATOM 845 N N . LEU A 1 115 ? -9.625 -8.615 8.660 1.00 88.69 115 LEU A N 1
ATOM 846 C CA . LEU A 1 115 ? -10.582 -9.622 9.123 1.00 88.69 115 LEU A CA 1
ATOM 847 C C . LEU A 1 115 ? -11.623 -9.024 10.089 1.00 88.69 115 LEU A C 1
ATOM 849 O O . LEU A 1 115 ? -11.336 -8.010 10.722 1.00 88.69 115 LEU A O 1
ATOM 853 N N . PRO A 1 116 ? -12.798 -9.655 10.279 1.00 89.50 116 PRO A N 1
ATOM 854 C CA . PRO A 1 116 ? -13.792 -9.163 11.228 1.00 89.50 116 PRO A CA 1
ATOM 855 C C . PRO A 1 116 ? -13.216 -8.984 12.637 1.00 89.50 116 PRO A C 1
ATOM 857 O O . PRO A 1 116 ? -12.480 -9.855 13.115 1.00 89.50 116 PRO A O 1
ATOM 860 N N . THR A 1 117 ? -13.592 -7.910 13.335 1.00 87.94 117 THR A N 1
ATOM 861 C CA . THR A 1 117 ? -13.066 -7.599 14.679 1.00 87.94 117 THR A CA 1
ATOM 862 C C . THR A 1 117 ? -13.214 -8.764 15.667 1.00 87.94 117 THR A C 1
ATOM 864 O O . THR A 1 117 ? -12.286 -9.068 16.417 1.00 87.94 117 THR A O 1
ATOM 867 N N . ALA A 1 118 ? -14.333 -9.494 15.613 1.00 86.44 118 ALA A N 1
ATOM 868 C CA . ALA A 1 118 ? -14.570 -10.681 16.439 1.00 86.44 118 ALA A CA 1
ATOM 869 C C . ALA A 1 118 ? -13.578 -11.826 16.155 1.00 86.44 118 ALA A C 1
ATOM 871 O O . ALA A 1 118 ? -13.123 -12.501 17.079 1.00 86.44 118 ALA A O 1
ATOM 872 N N . SER A 1 119 ? -13.208 -12.029 14.885 1.00 84.75 119 SER A N 1
ATOM 873 C CA . SER A 1 119 ?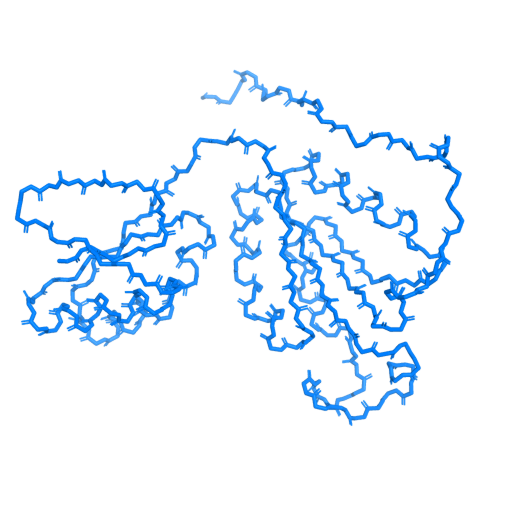 -12.229 -13.053 14.496 1.00 84.75 119 SER A CA 1
ATOM 874 C C . SER A 1 119 ? -10.836 -12.699 15.005 1.00 84.75 119 SER A C 1
ATOM 876 O O . SER A 1 119 ? -10.162 -13.563 15.568 1.00 84.75 119 SER A O 1
ATOM 878 N N . GLN A 1 120 ? -10.458 -11.421 14.894 1.00 85.12 120 GLN A N 1
ATOM 879 C CA . GLN A 1 120 ? -9.197 -10.913 15.430 1.00 85.12 120 GLN A CA 1
ATOM 880 C C . GLN A 1 120 ? -9.121 -11.092 16.955 1.00 85.12 120 GLN A C 1
ATOM 882 O O . GLN A 1 120 ? -8.141 -11.623 17.471 1.00 85.12 120 GLN A O 1
ATOM 887 N N . ALA A 1 121 ? -10.192 -10.734 17.674 1.00 83.62 121 ALA A N 1
ATOM 888 C CA . ALA A 1 121 ? -10.265 -10.854 19.131 1.00 83.62 121 ALA A CA 1
ATOM 889 C C . ALA A 1 121 ? -10.187 -12.308 19.629 1.00 83.62 121 ALA A C 1
ATOM 891 O O . ALA A 1 121 ? -9.658 -12.569 20.706 1.00 83.62 121 ALA A O 1
ATOM 892 N N . SER A 1 122 ? -10.709 -13.258 18.848 1.00 84.50 122 SER A N 1
ATOM 893 C CA . SER A 1 122 ? -10.704 -14.683 19.200 1.00 84.50 122 SER A CA 1
ATOM 894 C C . SER A 1 122 ? -9.377 -15.405 18.931 1.00 84.50 122 SER A C 1
ATOM 896 O O . SER A 1 122 ? -9.257 -16.578 19.280 1.00 84.50 122 SER A O 1
ATOM 898 N N . GLY A 1 123 ? -8.392 -14.750 18.301 1.00 78.19 123 GLY A N 1
ATOM 899 C CA . GLY A 1 123 ? -7.139 -15.413 17.922 1.00 78.19 123 GLY A CA 1
ATOM 900 C C . GLY A 1 123 ? -7.328 -16.495 16.850 1.00 78.19 123 GLY A C 1
ATOM 901 O O . GLY A 1 123 ? -6.544 -17.441 16.797 1.00 78.19 123 GLY A O 1
ATOM 902 N N . ALA A 1 124 ? -8.396 -16.411 16.045 1.00 78.50 124 ALA A N 1
ATOM 903 C CA . ALA A 1 124 ? -8.776 -17.472 15.117 1.00 78.50 124 ALA A CA 1
ATOM 904 C C . ALA A 1 124 ? -7.643 -17.813 14.134 1.00 78.50 124 ALA A C 1
ATOM 906 O O . ALA A 1 124 ? -7.063 -16.946 13.484 1.00 78.50 124 ALA A O 1
ATOM 907 N N . ILE A 1 125 ? -7.352 -19.100 13.964 1.00 77.81 125 ILE A N 1
ATOM 908 C CA . ILE A 1 125 ? -6.382 -19.537 12.957 1.00 77.81 125 ILE A CA 1
ATOM 909 C C . ILE A 1 125 ? -7.056 -19.432 11.589 1.00 77.81 125 ILE A C 1
ATOM 911 O O . ILE A 1 125 ? -7.906 -20.250 11.240 1.00 77.81 125 ILE A O 1
ATOM 915 N N . LEU A 1 126 ? -6.693 -18.401 10.829 1.00 74.00 126 LEU A N 1
ATOM 916 C CA . LEU A 1 126 ? -7.303 -18.080 9.541 1.00 74.00 126 LEU A CA 1
ATOM 917 C C . LEU A 1 126 ? -6.276 -18.119 8.408 1.00 74.00 126 LEU A C 1
ATOM 919 O O . LEU A 1 126 ? -5.088 -17.839 8.599 1.00 74.00 126 LEU A O 1
ATOM 923 N N . HIS A 1 127 ? -6.758 -18.456 7.211 1.00 68.12 127 HIS A N 1
ATOM 924 C CA . HIS A 1 127 ? -5.996 -18.339 5.968 1.00 68.12 127 HIS A CA 1
ATOM 925 C C . HIS A 1 127 ? -5.469 -16.902 5.795 1.00 68.12 127 HIS A C 1
ATOM 927 O O . HIS A 1 127 ? -6.166 -15.943 6.117 1.00 68.12 127 HIS A O 1
ATOM 933 N N . HIS A 1 128 ? -4.233 -16.769 5.301 1.00 66.12 128 HIS A N 1
ATOM 934 C CA . HIS A 1 128 ? -3.490 -15.505 5.152 1.00 66.12 128 HIS A CA 1
ATOM 935 C C . HIS A 1 128 ? -3.028 -14.818 6.448 1.00 66.12 128 HIS A C 1
ATOM 937 O O . HIS A 1 128 ? -2.653 -13.655 6.403 1.00 66.12 128 HIS A O 1
ATOM 943 N N . THR A 1 129 ? -2.981 -15.527 7.577 1.00 76.25 129 THR A N 1
ATOM 944 C CA . THR A 1 129 ? -2.269 -15.097 8.797 1.00 76.25 129 THR A CA 1
ATOM 945 C C . THR A 1 129 ? -0.969 -15.891 8.964 1.00 76.25 129 THR A C 1
ATOM 947 O O . THR A 1 129 ? -0.738 -16.863 8.245 1.00 76.25 129 THR A O 1
ATOM 950 N N . LEU A 1 130 ? -0.139 -15.546 9.954 1.00 80.56 130 LEU A N 1
ATOM 951 C CA . LEU A 1 130 ? 0.988 -16.398 10.363 1.00 80.56 130 LEU A CA 1
ATOM 952 C C . LEU A 1 130 ? 0.562 -17.619 11.204 1.00 80.56 130 LEU A C 1
ATOM 954 O O . LEU A 1 130 ? 1.417 -18.372 11.665 1.00 80.56 130 LEU A O 1
ATOM 958 N N . GLY A 1 131 ? -0.741 -17.817 11.439 1.00 78.75 131 GLY A N 1
ATOM 959 C CA . GLY A 1 131 ? -1.268 -18.934 12.228 1.00 78.75 131 GLY A CA 1
ATOM 960 C C . GLY A 1 131 ? -0.902 -18.892 13.716 1.00 78.75 131 GLY A C 1
ATOM 961 O O . GLY A 1 131 ? -1.089 -19.880 14.418 1.00 78.75 131 GLY A O 1
ATOM 962 N N . ASN A 1 132 ? -0.382 -17.763 14.200 1.00 82.12 132 ASN A N 1
ATOM 963 C CA . ASN A 1 132 ? 0.084 -17.562 15.574 1.00 82.12 132 ASN A CA 1
ATOM 964 C C . ASN A 1 132 ? -0.896 -16.744 16.440 1.00 82.12 132 ASN A C 1
ATOM 966 O O . ASN A 1 132 ? -0.575 -16.433 17.584 1.00 82.12 132 ASN A O 1
ATOM 970 N N . GLY A 1 133 ? -2.065 -16.382 15.897 1.00 80.62 133 GLY A N 1
ATOM 971 C CA . GLY A 1 133 ? -3.083 -15.574 16.579 1.00 80.62 133 GLY A CA 1
ATOM 972 C C . GLY A 1 133 ? -2.797 -14.067 16.617 1.00 80.62 133 GLY A C 1
ATOM 973 O O . GLY A 1 133 ? -3.612 -13.325 17.160 1.00 80.62 133 GLY A O 1
ATOM 974 N N . ASP A 1 134 ? -1.686 -13.602 16.034 1.00 84.50 134 ASP A N 1
ATOM 975 C CA . ASP A 1 134 ? -1.367 -12.178 15.906 1.00 84.50 134 ASP A CA 1
ATOM 976 C C . ASP A 1 134 ? -1.748 -11.666 14.509 1.00 84.50 134 ASP A C 1
ATOM 978 O O . ASP A 1 134 ? -1.124 -11.993 13.496 1.00 84.50 134 ASP A O 1
ATOM 982 N N . PHE A 1 135 ? -2.791 -10.842 14.463 1.00 86.06 135 PHE A N 1
ATOM 983 C CA . PHE A 1 135 ? -3.306 -10.241 13.232 1.00 86.06 135 PHE A CA 1
ATOM 984 C C . PHE A 1 135 ? -2.697 -8.871 12.925 1.00 86.06 135 PHE A C 1
ATOM 986 O O . PHE A 1 135 ? -2.979 -8.302 11.874 1.00 86.06 135 PHE A O 1
ATOM 993 N N . LEU A 1 136 ? -1.865 -8.332 13.819 1.00 89.50 136 LEU A N 1
ATOM 994 C CA . LEU A 1 136 ? -1.226 -7.030 13.650 1.00 89.50 136 LEU A CA 1
ATOM 995 C C . LEU A 1 136 ? 0.178 -7.137 13.062 1.00 89.50 136 LEU A C 1
ATOM 997 O O . LEU A 1 136 ? 0.781 -6.106 12.780 1.00 89.50 136 LEU A O 1
ATOM 1001 N N . VAL A 1 137 ? 0.706 -8.349 12.862 1.00 90.56 137 VAL A N 1
ATOM 1002 C CA . VAL A 1 137 ? 2.073 -8.557 12.363 1.00 90.56 137 VAL A CA 1
ATOM 1003 C C . VAL A 1 137 ? 2.336 -7.779 11.077 1.00 90.56 137 VAL A C 1
ATOM 1005 O O . VAL A 1 137 ? 3.343 -7.080 10.996 1.00 90.56 137 VAL A O 1
ATOM 1008 N N . PHE A 1 138 ? 1.438 -7.861 10.094 1.00 90.50 138 PHE A N 1
ATOM 1009 C CA . PHE A 1 138 ? 1.640 -7.200 8.804 1.00 90.50 138 PHE A CA 1
ATOM 1010 C C . PHE A 1 138 ? 1.500 -5.683 8.920 1.00 90.50 138 PHE A C 1
ATOM 1012 O O . PHE A 1 138 ? 2.410 -4.969 8.513 1.00 90.50 138 PHE A O 1
ATOM 1019 N N . ALA A 1 139 ? 0.467 -5.198 9.614 1.00 93.12 139 ALA A N 1
ATOM 1020 C CA . ALA A 1 139 ? 0.313 -3.780 9.932 1.00 93.12 139 ALA A CA 1
ATOM 1021 C C . ALA A 1 139 ? 1.571 -3.211 10.629 1.00 93.12 139 ALA A C 1
ATOM 1023 O O . ALA A 1 139 ? 2.099 -2.166 10.257 1.00 93.12 139 ALA A O 1
ATOM 1024 N N . ASN A 1 140 ? 2.145 -3.947 11.586 1.00 94.38 140 ASN A N 1
ATOM 1025 C CA . ASN A 1 140 ? 3.360 -3.537 12.289 1.00 94.38 140 ASN A CA 1
ATOM 1026 C C . ASN A 1 140 ? 4.581 -3.379 11.367 1.00 94.38 140 ASN A C 1
ATOM 1028 O O . ASN A 1 140 ? 5.432 -2.547 11.671 1.00 94.38 140 ASN A O 1
ATOM 1032 N N . MET A 1 141 ? 4.664 -4.107 10.247 1.00 93.69 141 MET A N 1
ATOM 1033 C CA . MET A 1 141 ? 5.746 -3.934 9.263 1.00 93.69 141 MET A CA 1
ATOM 1034 C C . MET A 1 141 ? 5.689 -2.566 8.570 1.00 93.69 141 MET A C 1
ATOM 1036 O O . MET A 1 141 ? 6.725 -2.031 8.183 1.00 93.69 141 MET A O 1
ATOM 1040 N N . TYR A 1 142 ? 4.503 -1.963 8.455 1.00 95.62 142 TYR A N 1
ATOM 1041 C CA . TYR A 1 142 ? 4.328 -0.655 7.823 1.00 95.62 142 TYR A CA 1
ATOM 1042 C C . TYR A 1 142 ? 4.805 0.518 8.673 1.00 95.62 142 TYR A C 1
ATOM 1044 O O . TYR A 1 142 ? 5.032 1.597 8.125 1.00 95.62 142 TYR A O 1
ATOM 1052 N N . LYS A 1 143 ? 4.975 0.342 9.990 1.00 95.44 143 LYS A N 1
ATOM 1053 C CA . LYS A 1 143 ? 5.367 1.429 10.906 1.00 95.44 143 LYS A CA 1
ATOM 1054 C C . LYS A 1 14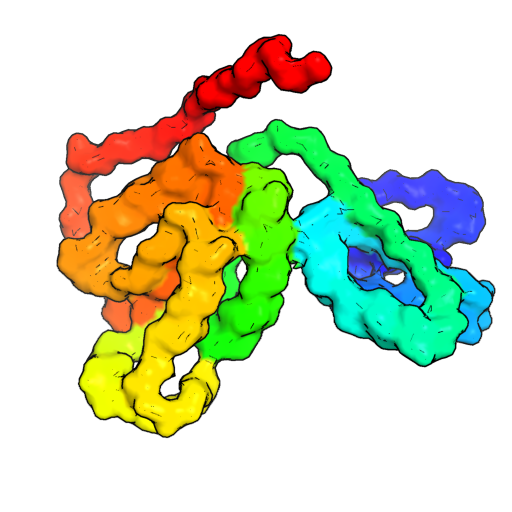3 ? 6.686 2.099 10.521 1.00 95.44 143 LYS A C 1
ATOM 1056 O O . LYS A 1 143 ? 6.841 3.289 10.752 1.00 95.44 143 LYS A O 1
ATOM 1061 N N . GLU A 1 144 ? 7.598 1.349 9.911 1.00 94.75 144 GLU A N 1
ATOM 1062 C CA . GLU A 1 144 ? 8.916 1.851 9.501 1.00 94.75 144 GLU A CA 1
ATOM 1063 C C . GLU A 1 144 ? 8.891 2.584 8.151 1.00 94.75 144 GLU A C 1
ATOM 1065 O O . GLU A 1 144 ? 9.824 3.307 7.812 1.00 94.75 144 GLU A O 1
ATOM 1070 N N . VAL A 1 145 ? 7.829 2.398 7.361 1.00 93.25 145 VAL A N 1
ATOM 1071 C CA . VAL A 1 145 ? 7.719 2.908 5.984 1.00 93.25 145 VAL A CA 1
ATOM 1072 C C . VAL A 1 145 ? 6.467 3.754 5.768 1.00 93.25 145 VAL A C 1
ATOM 1074 O O . VAL A 1 145 ? 6.063 3.999 4.635 1.00 93.25 145 VAL A O 1
ATOM 1077 N N . THR A 1 146 ? 5.844 4.221 6.849 1.00 96.12 146 THR A N 1
ATOM 1078 C CA . THR A 1 146 ? 4.702 5.139 6.823 1.00 96.12 146 THR A CA 1
ATOM 1079 C C . THR A 1 146 ? 4.851 6.213 7.889 1.00 96.12 146 THR A C 1
ATOM 1081 O O . THR A 1 146 ? 5.413 5.977 8.952 1.00 96.12 146 THR A O 1
ATOM 1084 N N . ILE A 1 147 ? 4.358 7.421 7.609 1.00 95.81 147 ILE A N 1
ATOM 1085 C CA . ILE A 1 147 ? 4.410 8.534 8.569 1.00 95.81 147 ILE A CA 1
ATOM 108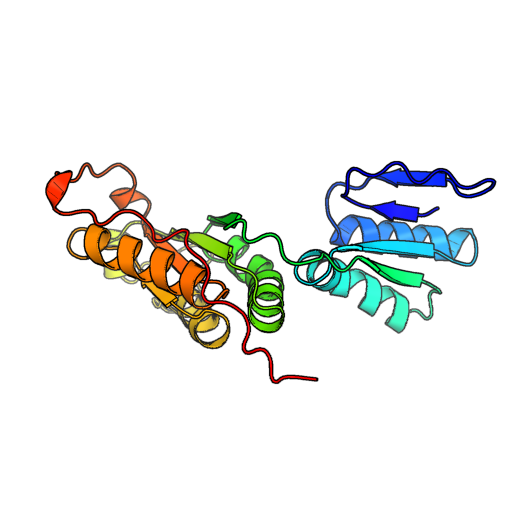6 C C . ILE A 1 147 ? 3.299 8.457 9.612 1.00 95.81 147 ILE A C 1
ATOM 1088 O O . ILE A 1 147 ? 3.445 8.929 10.737 1.00 95.81 147 ILE A O 1
ATOM 1092 N N . ALA A 1 148 ? 2.175 7.861 9.228 1.00 96.25 148 ALA A N 1
ATOM 1093 C CA . ALA A 1 148 ? 1.039 7.634 10.090 1.00 96.25 148 ALA A CA 1
ATOM 1094 C C . ALA A 1 148 ? 0.490 6.237 9.825 1.00 96.25 148 ALA A C 1
ATOM 1096 O O . ALA A 1 148 ? 0.365 5.801 8.684 1.00 96.25 148 ALA A O 1
ATOM 1097 N N . HIS A 1 149 ? 0.162 5.547 10.906 1.00 96.81 149 HIS A N 1
ATOM 1098 C CA . HIS A 1 149 ? -0.312 4.177 10.883 1.00 96.81 149 HIS A CA 1
ATOM 1099 C C . HIS A 1 149 ? -1.476 4.055 11.863 1.00 96.81 149 HIS A C 1
ATOM 1101 O O . HIS A 1 149 ? -1.368 4.522 13.002 1.00 96.81 149 HIS A O 1
ATOM 1107 N N . THR A 1 150 ? -2.564 3.410 11.444 1.00 97.12 150 THR A N 1
ATOM 1108 C CA . THR A 1 150 ? -3.698 3.102 12.319 1.00 97.12 150 THR A CA 1
ATOM 1109 C C . THR A 1 150 ? -4.409 1.810 11.931 1.00 97.12 150 THR A C 1
ATOM 1111 O O . THR A 1 150 ? -4.376 1.391 10.776 1.00 97.12 150 THR A O 1
ATOM 1114 N N . ASN A 1 151 ? -5.089 1.207 12.904 1.00 95.69 151 ASN A N 1
ATOM 1115 C CA . ASN A 1 151 ? -6.121 0.203 12.672 1.00 95.69 151 ASN A CA 1
ATOM 1116 C C . ASN A 1 151 ? -7.430 0.765 13.230 1.00 95.69 151 ASN A C 1
ATOM 1118 O O . ASN A 1 151 ? -7.518 1.100 14.417 1.00 95.69 151 ASN A O 1
ATOM 1122 N N . LEU A 1 152 ? -8.425 0.905 12.360 1.00 94.69 152 LEU A N 1
ATOM 1123 C CA . LEU A 1 152 ? -9.687 1.531 12.706 1.00 94.69 152 LEU A CA 1
ATOM 1124 C C . LEU A 1 152 ? -10.520 0.617 13.600 1.00 94.69 152 LEU A C 1
ATOM 1126 O O . LEU A 1 152 ? -10.580 -0.602 13.449 1.00 94.69 152 LEU A O 1
ATOM 1130 N N . THR A 1 153 ? -11.197 1.266 14.528 1.00 92.19 153 THR A N 1
ATOM 1131 C CA . THR A 1 153 ? -12.180 0.726 15.454 1.00 92.19 153 THR A CA 1
ATOM 1132 C C . THR A 1 153 ? -13.377 1.669 15.451 1.00 92.19 153 THR A C 1
ATOM 1134 O O . THR A 1 153 ? -13.276 2.823 15.033 1.00 92.19 153 THR A O 1
ATOM 1137 N N . LYS A 1 154 ? -14.513 1.221 15.987 1.00 89.12 154 LYS A N 1
ATOM 1138 C CA . LYS A 1 154 ? -15.722 2.058 16.073 1.00 89.12 154 LYS A CA 1
ATOM 1139 C C . LYS A 1 154 ? -15.498 3.376 16.816 1.00 89.12 154 LYS A C 1
ATOM 1141 O O . LYS A 1 154 ? -16.177 4.354 16.538 1.00 89.12 154 LYS A O 1
ATOM 1146 N N . THR A 1 155 ? -14.576 3.393 17.777 1.00 90.19 155 THR A N 1
ATOM 1147 C CA . THR A 1 155 ? -14.377 4.527 18.685 1.00 90.19 155 THR A CA 1
ATOM 1148 C C . THR A 1 155 ? -13.285 5.490 18.239 1.00 90.19 155 THR A C 1
ATOM 1150 O O . THR A 1 155 ? -13.278 6.613 18.719 1.00 90.19 155 THR A O 1
ATOM 1153 N N . ASN A 1 156 ? -12.367 5.078 17.355 1.00 91.69 156 ASN A N 1
ATOM 1154 C CA . ASN A 1 156 ? -11.258 5.931 16.903 1.00 91.69 156 ASN A CA 1
ATOM 1155 C C . ASN A 1 156 ? -11.374 6.374 15.435 1.00 91.69 156 ASN A C 1
ATOM 1157 O O . ASN A 1 156 ? -10.552 7.168 14.994 1.00 91.69 156 ASN A O 1
ATOM 1161 N N . ALA A 1 157 ? -12.360 5.870 14.679 1.00 89.50 157 ALA A N 1
ATOM 1162 C CA . ALA A 1 157 ? -12.380 6.013 13.225 1.00 89.50 157 ALA A CA 1
ATOM 1163 C C . ALA A 1 157 ? -12.323 7.470 12.744 1.00 89.50 157 ALA A C 1
ATOM 1165 O O . ALA A 1 157 ? -11.546 7.776 11.846 1.00 89.50 157 ALA A O 1
ATOM 1166 N N . ILE A 1 158 ? -13.105 8.359 13.361 1.00 86.56 158 ILE A N 1
ATOM 1167 C CA . ILE A 1 158 ? -13.177 9.777 12.980 1.00 86.56 158 ILE A CA 1
ATOM 1168 C C . ILE A 1 158 ? -11.808 10.445 13.160 1.00 86.56 158 ILE A C 1
ATOM 1170 O O . ILE A 1 158 ? -11.218 10.929 12.198 1.00 86.56 158 ILE A O 1
ATOM 1174 N N . GLU A 1 159 ? -11.275 10.408 14.382 1.00 88.44 159 GLU A N 1
ATOM 1175 C CA . GLU A 1 159 ? -10.020 11.081 14.732 1.00 88.44 159 GLU A CA 1
ATOM 1176 C C . GLU A 1 159 ? -8.819 10.507 13.965 1.00 88.44 159 GLU A C 1
ATOM 1178 O O . GLU A 1 159 ? -7.956 11.251 13.495 1.00 88.44 159 GLU A O 1
ATOM 1183 N N . GLU A 1 160 ? -8.760 9.182 13.808 1.00 93.31 160 GLU A N 1
ATOM 1184 C CA . GLU A 1 160 ? -7.623 8.520 13.172 1.00 93.31 160 GLU A CA 1
ATOM 1185 C C . GLU A 1 160 ? -7.610 8.690 11.653 1.00 93.31 160 GLU A C 1
ATOM 1187 O O . GLU A 1 160 ? -6.526 8.849 11.092 1.00 93.31 160 GLU A O 1
ATOM 1192 N N . ILE A 1 161 ? -8.771 8.712 10.984 1.00 90.38 161 ILE A N 1
ATOM 1193 C CA . ILE A 1 161 ? -8.836 9.024 9.548 1.00 90.38 161 ILE A CA 1
ATOM 1194 C C . ILE A 1 161 ? -8.298 10.437 9.315 1.00 90.38 161 ILE A C 1
ATOM 1196 O O . ILE A 1 161 ? -7.379 10.614 8.513 1.00 90.38 161 ILE A O 1
ATOM 1200 N N . ASP A 1 162 ? -8.790 11.428 10.057 1.00 88.31 162 ASP A N 1
ATOM 1201 C CA . ASP A 1 162 ? -8.355 12.814 9.886 1.00 88.31 162 ASP A CA 1
ATOM 1202 C C . ASP A 1 162 ? -6.862 12.986 10.177 1.00 88.31 162 ASP A C 1
ATOM 1204 O O . ASP A 1 162 ? -6.144 13.620 9.396 1.00 88.31 162 ASP A O 1
ATOM 1208 N N . ARG A 1 163 ? -6.355 12.391 11.264 1.00 92.44 163 ARG A N 1
ATOM 1209 C CA . ARG A 1 163 ? -4.925 12.432 11.598 1.00 92.44 163 ARG A CA 1
ATOM 1210 C C . ARG A 1 163 ? -4.081 11.817 10.486 1.00 92.44 163 ARG A C 1
ATOM 1212 O O . ARG A 1 163 ? -3.106 12.428 10.052 1.00 92.44 163 ARG A O 1
ATOM 1219 N N . VAL A 1 164 ? -4.446 10.624 10.022 1.00 93.31 164 VAL A N 1
ATOM 1220 C CA . VAL A 1 164 ? -3.682 9.880 9.017 1.00 93.31 164 VAL A CA 1
ATOM 1221 C C . VAL A 1 164 ? -3.631 10.629 7.686 1.00 93.31 164 VAL A C 1
ATOM 1223 O O . VAL A 1 164 ? -2.548 10.780 7.116 1.00 93.31 164 VAL A O 1
ATOM 1226 N N . LEU A 1 165 ? -4.768 11.145 7.211 1.00 89.12 165 LEU A N 1
ATOM 1227 C CA . LEU A 1 165 ? -4.827 11.903 5.960 1.00 89.12 165 LEU A CA 1
ATOM 1228 C C . LEU A 1 165 ? -4.034 13.213 6.053 1.00 89.12 165 LEU A C 1
ATOM 1230 O O . LEU A 1 165 ? -3.294 13.558 5.128 1.00 89.12 165 LEU A O 1
ATOM 1234 N N . ASN A 1 166 ? -4.138 13.927 7.178 1.00 86.69 166 ASN A N 1
ATOM 1235 C CA . ASN A 1 166 ? -3.397 15.169 7.382 1.00 86.69 166 ASN A CA 1
ATOM 1236 C C . ASN A 1 166 ? -1.885 14.934 7.487 1.00 86.69 166 ASN A C 1
ATOM 1238 O O . ASN A 1 166 ? -1.124 15.669 6.862 1.00 86.69 166 ASN A O 1
ATOM 1242 N N . GLU A 1 167 ? -1.422 13.926 8.229 1.00 89.44 167 GLU A N 1
ATOM 1243 C CA . GLU A 1 167 ? 0.009 13.589 8.294 1.00 89.44 167 GLU A CA 1
ATOM 1244 C C . GLU A 1 167 ? 0.548 13.169 6.918 1.00 89.44 167 GLU A C 1
ATOM 1246 O O . GLU A 1 167 ? 1.601 13.653 6.497 1.00 89.44 167 GLU A O 1
ATOM 1251 N N . CYS A 1 168 ? -0.205 12.348 6.175 1.00 88.25 168 CYS A N 1
ATOM 1252 C CA . CYS A 1 168 ? 0.164 11.902 4.828 1.00 88.25 168 CYS A CA 1
ATOM 1253 C C . CYS A 1 168 ? 0.424 13.077 3.871 1.00 88.25 168 CYS A C 1
ATOM 1255 O O . CYS A 1 168 ? 1.421 13.100 3.140 1.00 88.25 168 CYS A O 1
ATOM 1257 N N . LEU A 1 169 ? -0.461 14.075 3.891 1.00 83.38 169 LEU A N 1
ATOM 1258 C CA . LEU A 1 169 ? -0.360 15.257 3.038 1.00 83.38 169 LEU A CA 1
ATOM 1259 C C . LEU A 1 169 ? 0.663 16.274 3.534 1.00 83.38 169 LEU A C 1
ATOM 1261 O O . LEU A 1 169 ? 1.470 16.757 2.747 1.00 83.38 169 LEU A O 1
ATOM 1265 N N . ASN A 1 170 ? 0.658 16.597 4.828 1.00 83.75 170 ASN A N 1
ATOM 1266 C CA . ASN A 1 170 ? 1.527 17.638 5.381 1.00 83.75 170 ASN A CA 1
ATOM 1267 C C . ASN A 1 170 ? 3.004 17.244 5.350 1.00 83.75 170 ASN A C 1
ATOM 1269 O O . ASN A 1 170 ? 3.874 18.113 5.284 1.00 83.75 170 ASN A O 1
ATOM 1273 N N . LYS A 1 171 ? 3.297 15.945 5.453 1.00 84.75 171 LYS A N 1
ATOM 1274 C CA . LYS A 1 171 ? 4.668 15.425 5.451 1.00 84.75 171 LYS A CA 1
ATOM 1275 C C . LYS A 1 171 ? 5.107 14.916 4.089 1.00 84.75 171 LYS A C 1
ATOM 1277 O O . LYS A 1 171 ? 6.276 14.566 3.948 1.00 84.75 171 LYS A O 1
ATOM 1282 N N . SER A 1 172 ? 4.195 14.865 3.118 1.00 83.75 172 SER A N 1
ATOM 1283 C CA . SER A 1 172 ? 4.416 14.211 1.832 1.00 83.75 172 SER A CA 1
ATOM 1284 C C . SER A 1 172 ? 5.022 12.827 2.054 1.00 83.75 172 SER A C 1
ATOM 1286 O O . SER A 1 172 ? 6.175 12.566 1.727 1.00 83.75 172 SER A O 1
ATOM 1288 N N . ARG A 1 173 ? 4.302 11.972 2.778 1.00 89.38 173 ARG A N 1
ATOM 1289 C CA . ARG A 1 173 ? 4.747 10.619 3.124 1.00 89.38 173 ARG A CA 1
ATOM 1290 C C . ARG A 1 173 ? 3.559 9.669 3.096 1.00 89.38 173 ARG A C 1
ATOM 1292 O O . ARG A 1 173 ? 2.433 10.108 3.326 1.00 89.38 173 ARG A O 1
ATOM 1299 N N . PRO A 1 174 ? 3.777 8.375 2.842 1.00 92.12 174 PRO A N 1
ATOM 1300 C CA . PRO A 1 174 ? 2.696 7.414 2.819 1.00 92.12 174 PRO A CA 1
ATOM 1301 C C . PRO A 1 174 ? 2.155 7.146 4.221 1.00 92.12 174 PRO A C 1
ATOM 1303 O O . PRO A 1 174 ? 2.862 7.301 5.219 1.00 92.12 174 PRO A O 1
ATOM 1306 N N . ALA A 1 175 ? 0.904 6.713 4.288 1.00 96.31 175 ALA A N 1
ATOM 1307 C CA . ALA A 1 175 ? 0.234 6.367 5.525 1.00 96.31 175 ALA A CA 1
ATOM 1308 C C . ALA A 1 175 ? -0.598 5.088 5.385 1.00 96.31 175 ALA A C 1
ATOM 1310 O O . ALA A 1 175 ? -1.012 4.735 4.285 1.00 96.31 175 ALA A O 1
ATOM 1311 N N . TYR A 1 176 ? -0.829 4.398 6.500 1.00 97.75 176 TYR A N 1
ATOM 1312 C CA . TYR A 1 176 ? -1.495 3.097 6.557 1.00 97.75 176 TYR A CA 1
ATOM 1313 C C . TYR A 1 176 ? -2.793 3.163 7.370 1.00 97.75 176 TYR A C 1
ATOM 1315 O O . TYR A 1 176 ? -2.808 3.707 8.480 1.00 97.75 176 TYR A O 1
ATOM 1323 N N . ILE A 1 177 ? -3.858 2.551 6.846 1.00 97.38 177 ILE A N 1
ATOM 1324 C CA . ILE A 1 177 ? -5.148 2.373 7.519 1.00 97.38 177 ILE A CA 1
ATOM 1325 C C . ILE A 1 177 ? -5.593 0.913 7.390 1.00 97.38 177 ILE A C 1
ATOM 1327 O O . ILE A 1 177 ? -5.990 0.470 6.315 1.00 97.38 177 ILE A O 1
ATOM 1331 N N . GLY A 1 178 ? -5.611 0.174 8.495 1.00 96.00 178 GLY A N 1
ATOM 1332 C CA . GLY A 1 178 ? -6.306 -1.110 8.571 1.00 96.00 178 GLY A CA 1
ATOM 1333 C C . GLY A 1 178 ? -7.797 -0.901 8.837 1.00 96.00 178 GLY A C 1
ATOM 1334 O O . GLY A 1 178 ? -8.157 -0.265 9.826 1.00 96.00 178 GLY A O 1
ATOM 1335 N N . LEU A 1 179 ? -8.668 -1.448 7.992 1.00 94.50 179 LEU A N 1
ATOM 1336 C CA . LEU A 1 179 ? -10.125 -1.349 8.114 1.00 94.50 179 LEU A CA 1
ATOM 1337 C C . LEU A 1 179 ? -10.743 -2.746 8.162 1.00 94.50 179 LEU A C 1
ATOM 1339 O O . LEU A 1 179 ? -10.750 -3.455 7.158 1.00 94.50 179 LEU A O 1
ATOM 1343 N N . ALA A 1 180 ? -11.279 -3.135 9.317 1.00 91.62 180 ALA A N 1
ATOM 1344 C CA . ALA A 1 180 ? -11.972 -4.413 9.452 1.00 91.62 180 ALA A CA 1
ATOM 1345 C C . ALA A 1 180 ? -13.259 -4.427 8.619 1.00 91.62 180 ALA A C 1
ATO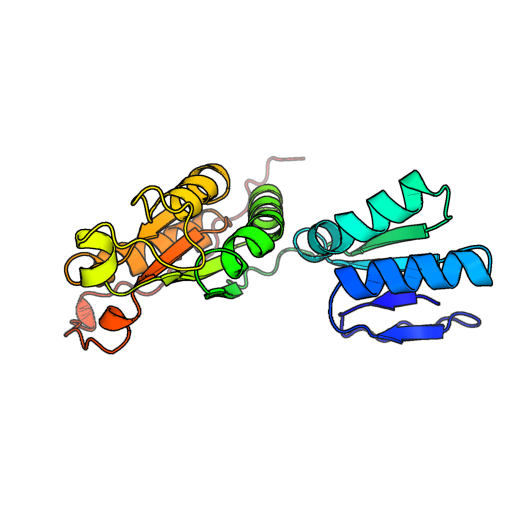M 1347 O O . ALA A 1 180 ? -14.001 -3.445 8.596 1.00 91.62 180 ALA A O 1
ATOM 1348 N N . VAL A 1 181 ? -13.532 -5.545 7.944 1.00 89.00 181 VAL A N 1
ATOM 1349 C CA . VAL A 1 181 ? -14.682 -5.670 7.030 1.00 89.00 181 VAL A CA 1
ATOM 1350 C C . VAL A 1 181 ? -16.032 -5.425 7.712 1.00 89.00 181 VAL A C 1
ATOM 1352 O O . VAL A 1 181 ? -16.949 -4.900 7.103 1.00 89.00 181 VAL A O 1
ATOM 1355 N N . ASP A 1 182 ? -16.166 -5.740 8.999 1.00 88.56 182 ASP A N 1
ATOM 1356 C CA . ASP A 1 182 ? -17.390 -5.488 9.767 1.00 88.56 182 ASP A CA 1
ATOM 1357 C C . ASP A 1 182 ? -17.563 -4.016 10.181 1.00 88.56 182 ASP A C 1
ATOM 1359 O O . ASP A 1 182 ? -18.623 -3.631 10.675 1.00 88.56 182 ASP A O 1
ATOM 1363 N N . LEU A 1 183 ? -16.532 -3.188 9.993 1.00 87.00 183 LEU A N 1
ATOM 1364 C CA . LEU A 1 183 ? -16.585 -1.748 10.231 1.00 87.00 183 LEU A CA 1
ATOM 1365 C C . LEU A 1 183 ? -16.919 -0.946 8.971 1.00 87.00 183 LEU A C 1
ATOM 1367 O O . LEU A 1 183 ? -17.361 0.190 9.115 1.00 87.00 183 LEU A O 1
ATOM 1371 N N . SER A 1 184 ? -16.741 -1.496 7.762 1.00 81.88 184 SER A N 1
ATOM 1372 C CA . SER A 1 184 ? -16.990 -0.746 6.518 1.00 81.88 184 SER A CA 1
ATOM 1373 C C . SER A 1 184 ? -18.456 -0.364 6.331 1.00 81.88 184 SER A C 1
ATOM 1375 O O . SER A 1 184 ? -18.743 0.688 5.769 1.00 81.88 184 SER A O 1
ATOM 1377 N N . ASP A 1 185 ? -19.366 -1.193 6.840 1.00 80.81 185 ASP A N 1
ATOM 1378 C CA . ASP A 1 185 ? -20.815 -0.987 6.733 1.00 80.81 185 ASP A CA 1
ATOM 1379 C C . ASP A 1 185 ? -21.385 -0.225 7.942 1.00 80.81 185 ASP A C 1
ATOM 1381 O O . ASP A 1 185 ? -22.596 -0.034 8.064 1.00 80.81 185 ASP A O 1
ATOM 1385 N N . HIS A 1 186 ? -20.527 0.186 8.880 1.00 82.81 186 HIS A N 1
ATOM 1386 C CA . HIS A 1 186 ? -20.960 0.852 10.095 1.00 82.81 186 HIS A CA 1
ATOM 1387 C C . HIS A 1 186 ? -21.126 2.354 9.864 1.00 82.81 186 HIS A C 1
ATOM 1389 O O . HIS A 1 186 ? -20.151 3.093 9.742 1.00 82.81 186 HIS A O 1
ATOM 1395 N N . GLU A 1 187 ? -22.367 2.830 9.903 1.00 82.75 187 GLU A N 1
ATOM 1396 C CA . GLU A 1 187 ? -22.643 4.264 9.854 1.00 82.75 187 GLU A CA 1
ATOM 1397 C C . GLU A 1 187 ? -22.184 4.959 11.141 1.00 82.75 187 GLU A C 1
ATOM 1399 O O . GLU A 1 187 ? -22.361 4.453 12.255 1.00 82.75 187 GLU A O 1
ATOM 1404 N N . ILE A 1 188 ? -21.588 6.136 10.984 1.00 80.50 188 ILE A N 1
ATOM 1405 C CA . ILE A 1 188 ? -21.177 7.009 12.078 1.00 80.50 188 ILE A CA 1
ATOM 1406 C C . ILE A 1 188 ? -21.803 8.384 11.867 1.00 80.50 188 ILE A C 1
ATOM 1408 O O . ILE A 1 188 ? -21.780 8.931 10.766 1.00 80.50 188 ILE A O 1
ATOM 1412 N N . ASN A 1 189 ? -22.369 8.948 12.932 1.00 81.00 189 ASN A N 1
ATOM 1413 C CA . ASN A 1 189 ? -22.838 10.327 12.904 1.00 81.00 189 ASN A CA 1
ATOM 1414 C C . ASN A 1 189 ? -21.628 11.242 13.035 1.00 81.00 189 ASN A C 1
ATOM 1416 O O . ASN A 1 189 ? -20.968 11.246 14.074 1.00 81.00 189 ASN A O 1
ATOM 1420 N N . VAL A 1 190 ? -21.359 12.012 11.989 1.00 75.94 190 VAL A N 1
ATOM 1421 C CA . VAL A 1 190 ? -20.301 13.017 11.997 1.00 75.94 190 VAL A CA 1
ATOM 1422 C C . VAL A 1 190 ? -20.957 14.386 11.989 1.00 75.94 190 VAL A C 1
ATOM 1424 O O . VAL A 1 190 ? -21.819 14.648 11.150 1.00 75.94 190 VAL A O 1
ATOM 1427 N N . ASP A 1 191 ? -20.574 15.246 12.930 1.00 79.81 191 ASP A N 1
ATOM 1428 C CA . ASP A 1 191 ? -20.958 16.651 12.878 1.00 79.81 191 ASP A CA 1
ATOM 1429 C C . ASP A 1 191 ? -20.150 17.317 11.749 1.00 79.81 191 ASP A C 1
ATOM 1431 O O . ASP A 1 191 ? -18.923 17.378 11.831 1.00 79.81 191 ASP A O 1
ATOM 1435 N N . PRO A 1 192 ? -20.781 17.818 10.673 1.00 67.06 192 PRO A N 1
ATOM 1436 C CA . PRO A 1 192 ? -20.054 18.454 9.577 1.00 67.06 192 PRO A CA 1
ATOM 1437 C C . PRO A 1 192 ? -19.235 19.671 10.026 1.00 67.06 192 PRO A C 1
ATOM 1439 O O . PRO A 1 192 ? -18.295 20.056 9.337 1.00 67.06 192 PRO A O 1
ATOM 1442 N N . LEU A 1 193 ? -19.587 20.280 11.165 1.00 70.31 193 LEU A N 1
ATOM 1443 C CA . LEU A 1 193 ? -18.866 21.408 11.753 1.00 70.31 193 LEU A CA 1
ATOM 1444 C C . LEU A 1 193 ? -17.656 20.977 12.590 1.00 70.31 193 LEU A C 1
ATOM 1446 O O . LEU A 1 193 ? -16.822 21.823 12.904 1.00 70.31 193 LEU A O 1
ATOM 1450 N N . SER A 1 194 ? -17.542 19.693 12.949 1.00 69.00 194 SER A N 1
ATOM 1451 C CA . SER A 1 194 ? -16.390 19.164 13.688 1.00 69.00 194 SER A CA 1
ATOM 1452 C C . SER A 1 194 ? -15.258 18.678 12.780 1.00 69.00 194 SER A C 1
ATOM 1454 O O . SER A 1 194 ? -14.195 18.335 13.289 1.00 69.00 194 SER A O 1
ATOM 1456 N N . ILE A 1 195 ? -15.474 18.624 11.459 1.00 66.06 195 ILE A N 1
ATOM 1457 C CA . ILE A 1 195 ? -14.457 18.203 10.489 1.00 66.06 195 ILE A CA 1
ATOM 1458 C C . ILE A 1 195 ? -13.752 19.440 9.938 1.00 66.06 195 ILE A C 1
ATOM 1460 O O . ILE A 1 195 ? -14.307 20.199 9.142 1.00 66.06 195 ILE A O 1
ATOM 1464 N N . GLU A 1 196 ? -12.494 19.622 10.321 1.00 67.25 196 GLU A N 1
ATOM 1465 C CA . GLU A 1 196 ? -11.643 20.616 9.676 1.00 67.25 196 GLU A CA 1
ATOM 1466 C C . GLU A 1 196 ? -11.333 20.172 8.236 1.00 67.25 196 GLU A C 1
ATOM 1468 O O . GLU A 1 196 ? -10.881 19.042 8.021 1.00 67.25 196 GLU A O 1
ATOM 1473 N N . PRO A 1 197 ? -11.531 21.032 7.220 1.00 66.75 197 PRO A N 1
ATOM 1474 C CA . PRO A 1 197 ? -11.191 20.687 5.852 1.00 66.75 197 PRO A CA 1
ATOM 1475 C C . PRO A 1 197 ? -9.715 20.310 5.731 1.00 66.75 197 PRO A C 1
ATOM 1477 O O . PRO A 1 197 ? -8.830 21.007 6.235 1.00 66.75 197 PRO A O 1
ATOM 1480 N N . LEU A 1 198 ? -9.449 19.247 4.976 1.00 65.81 198 LEU A N 1
ATOM 1481 C CA . LEU A 1 198 ? -8.099 18.842 4.600 1.00 65.81 198 LEU A CA 1
ATOM 1482 C C . LEU A 1 198 ? -7.302 20.041 4.075 1.00 65.81 198 LEU A C 1
ATOM 1484 O O . LEU A 1 198 ? -7.670 20.667 3.074 1.00 65.81 198 LEU A O 1
ATOM 1488 N N . LYS A 1 199 ? -6.204 20.375 4.759 1.00 63.72 199 LYS A N 1
ATOM 1489 C CA . LYS A 1 199 ? -5.368 21.529 4.415 1.00 63.72 199 LYS A CA 1
ATOM 1490 C C . LYS A 1 199 ? -4.596 21.233 3.133 1.00 63.72 199 LYS A C 1
ATOM 1492 O O . LYS A 1 199 ? -3.558 20.588 3.144 1.00 63.72 199 LYS A O 1
ATOM 1497 N N . ARG A 1 200 ? -5.107 21.734 2.007 1.00 64.19 200 ARG A N 1
ATOM 1498 C CA . ARG A 1 200 ? -4.500 21.577 0.669 1.00 64.19 200 ARG A CA 1
ATOM 1499 C C . ARG A 1 200 ? -3.414 22.620 0.356 1.00 64.19 200 ARG A C 1
ATOM 1501 O O . ARG A 1 200 ? -2.895 22.645 -0.755 1.00 64.19 200 ARG A O 1
ATOM 1508 N N . SER A 1 201 ? -3.112 23.530 1.286 1.00 54.81 201 SER A N 1
ATOM 1509 C CA . SER A 1 201 ? -2.190 24.652 1.070 1.00 54.81 201 SER A CA 1
ATOM 1510 C C . SER A 1 201 ? -0.733 24.283 1.365 1.00 54.81 201 SER A C 1
ATOM 1512 O O . SER A 1 201 ? -0.435 23.735 2.422 1.00 54.81 201 SER A O 1
ATOM 1514 N N . LEU A 1 202 ? 0.170 24.661 0.460 1.00 57.31 202 LEU A N 1
ATOM 1515 C CA . LEU A 1 202 ? 1.603 24.355 0.505 1.00 57.31 202 LEU A CA 1
ATOM 1516 C C . LEU A 1 202 ? 2.331 25.006 1.697 1.00 57.31 202 LEU A C 1
ATOM 1518 O O . LEU A 1 202 ? 2.176 26.206 1.936 1.00 57.31 202 LEU A O 1
ATOM 1522 N N . VAL A 1 203 ? 3.256 24.273 2.323 1.00 54.78 203 VAL A N 1
ATOM 1523 C CA . VAL A 1 203 ? 4.447 24.882 2.938 1.00 54.78 203 VAL A CA 1
ATOM 1524 C C . VAL A 1 203 ? 5.475 25.034 1.817 1.00 54.78 203 VAL A C 1
ATOM 1526 O O . VAL A 1 203 ? 5.856 24.050 1.189 1.00 54.78 203 VAL A O 1
ATOM 1529 N N . ARG A 1 204 ? 5.880 26.268 1.490 1.00 47.59 204 ARG A N 1
ATOM 1530 C CA . ARG A 1 204 ? 6.913 26.504 0.465 1.00 47.59 204 ARG A CA 1
ATOM 1531 C C . ARG A 1 204 ? 8.204 25.787 0.862 1.00 47.59 204 ARG A C 1
ATOM 1533 O O . ARG A 1 204 ? 8.621 25.907 2.012 1.00 47.59 204 ARG A O 1
ATOM 1540 N N . ASN A 1 205 ? 8.863 25.148 -0.107 1.00 47.06 205 ASN A N 1
ATOM 1541 C CA . ASN A 1 205 ? 10.235 24.681 0.080 1.00 47.06 205 ASN A CA 1
ATOM 1542 C C . ASN A 1 205 ? 11.097 25.838 0.621 1.00 47.06 205 ASN A C 1
ATOM 1544 O O . ASN A 1 205 ? 10.990 26.959 0.097 1.00 47.06 205 ASN A O 1
ATOM 1548 N N . PRO A 1 206 ? 11.926 25.599 1.655 1.00 50.34 206 PRO A N 1
ATOM 1549 C CA . PRO A 1 206 ? 12.919 26.570 2.088 1.00 50.34 206 PRO A CA 1
ATOM 1550 C C . PRO A 1 206 ? 13.764 26.972 0.880 1.00 50.34 206 PRO A C 1
ATOM 1552 O O . PRO A 1 206 ? 14.190 26.116 0.108 1.00 50.34 206 PRO A O 1
ATOM 1555 N N . ARG A 1 207 ? 13.982 28.273 0.687 1.00 55.03 207 ARG A N 1
ATOM 1556 C CA . ARG A 1 207 ? 14.705 28.799 -0.485 1.00 55.03 207 ARG A CA 1
ATOM 1557 C C . ARG A 1 207 ? 16.209 28.502 -0.457 1.00 55.03 207 ARG A C 1
ATOM 1559 O O . ARG A 1 207 ? 16.899 28.835 -1.412 1.00 55.03 207 ARG A O 1
ATOM 1566 N N . ASP A 1 208 ? 16.684 27.864 0.608 1.00 52.25 208 ASP A N 1
ATOM 1567 C CA . ASP A 1 208 ? 18.094 27.854 0.991 1.00 52.25 208 ASP A CA 1
ATOM 1568 C C . ASP A 1 208 ? 18.735 26.460 0.853 1.00 52.25 208 ASP A C 1
ATOM 1570 O O . ASP A 1 208 ? 19.777 26.196 1.445 1.00 52.25 208 ASP A O 1
ATOM 1574 N N . VAL A 1 209 ? 18.117 25.551 0.087 1.00 50.19 209 VAL A N 1
ATOM 1575 C CA . VAL A 1 209 ? 18.676 24.223 -0.221 1.00 50.19 209 VAL A CA 1
ATOM 1576 C C . VAL A 1 209 ? 19.099 24.179 -1.694 1.00 50.19 209 VAL A C 1
ATOM 1578 O O . VAL A 1 209 ? 18.386 23.656 -2.549 1.00 50.19 209 VAL A O 1
ATOM 1581 N N . HIS A 1 210 ? 20.251 24.787 -1.980 1.00 40.06 210 HIS A N 1
ATOM 1582 C CA . HIS A 1 210 ? 21.029 24.633 -3.211 1.00 40.06 210 HIS A CA 1
ATOM 1583 C C . HIS A 1 210 ? 22.508 24.509 -2.857 1.00 40.06 210 HIS A C 1
ATOM 1585 O O . HIS A 1 210 ? 22.979 25.335 -2.042 1.00 40.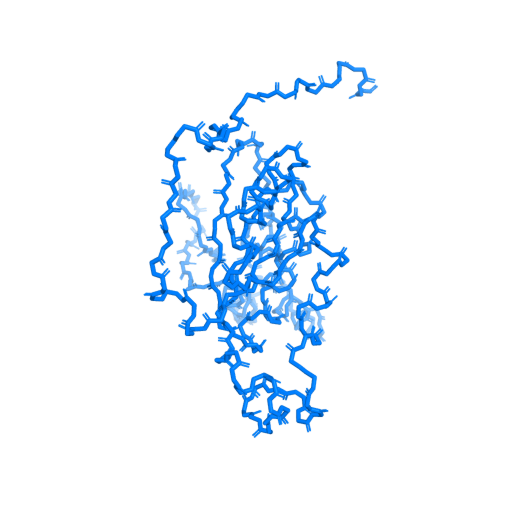06 210 HIS A O 1
#

Organism: NCBI:txid392032

=== Feature glossary ===
The record interleaves many kinds of information about one protein. Here is each kind framed as the question it answers.

Q: What does the local fold look like, residue by residue?
A: The Foldseek 3Di string encodes local tertiary geometry as a 20-letter alphabet — one character per residue — derived from the relative positions of nearby Cα atoms. Unlike the amino-acid sequence, 3Di is a direct function of the 3D structure, so two proteins with the same fold have similar 3Di strings even at low sequence identity.

Q: Which residues are in helices, strands, or loops?
A: The SS8 string is DSSP's per-residue secondary-structure call. α-helix (H) means an i→i+4 H-bond ladder; β-strand (E) means the residue participates in a β-sheet; 3₁₀ (G) and π (I) are tighter and wider helices; T/S are turns/bends; '-' is loop.

Q: How big and how compact is the whole molecule?
A: Radius of gyration (Rg) is the root-mean-square distance of Cα atoms from their centroid — a single number for overall size and compactness. A globular domain of N residues has Rg ≈ 2.2·N^0.38 Å; an extended or disordered chain has a much larger Rg. The Cα contact count is the number of residue pairs whose Cα atoms are within 8 Å and are more than four positions apart in sequence — a standard proxy for tertiary packing density. The bounding box is the smallest axis-aligned box enclosing all Cα atoms.

Q: Where is each backbone atom in 3D?
A: Structure coordinates are given as an mmCIF _atom_site loop: one row per atom with element, residue name, chain id, sequence number, and x/y/z position in Å. Only the four main-chain atoms per residue are included here; side chains are omitted to keep the record compact.

Q: What is the amino-acid chain?
A: Primary structure: the covalent order of the twenty standard amino acids along the backbone. Two proteins with the same sequence will (almost always) fold to the same structure; two with 30% identity often share a fold but not the details.

Q: What if only a Cα trace is available?
A: Three-state secondary structure (P-SEA) collapses the eight DSSP classes into helix (a), strand (b), and coil (c). P-SEA assigns these from Cα geometry alone — distances and angles — without requiring backbone oxygens, so it works on any Cα trace.

Q: What family and function is it annotated with?
A: Database cross-references. InterPro integrates a dozen domain/family signature databases into unified entries with residue-range hits. GO terms attach function/process/location labels with evidence codes. CATH codes position the fold in a four-level structural taxonomy. Organism is the NCBI-taxonomy species name.

Q: How confident is the AlphaFold model at each residue?
A: pLDDT is the predicted lDDT-Cα score: AlphaFold's confidence that the local environment of each residue (all inter-atomic distances within 15 Å) is correctly placed. It is a per-residue number between 0 and 100, with higher meaning more reliable.

Q: How mobile is each atom in the crystal?
A: B-factor (Debye–Waller factor) reflects atomic displacement in the crystal lattice. It is an experimental observable (units Å²), not a prediction; low values mean the atom is pinned down, high values mean it moves or is heterogeneous across the crystal.

Q: Which residues are buried vs exposed?
A: SASA measures how much of the protein is reachable by solvent. It is computed by rolling a water-sized probe over the atomic surface and summing the exposed area (Å²). Per-residue SASA distinguishes core (buried, low SASA) from surface (exposed, high SASA) residues; total SASA is a whole-molecule size measure.

Q: What do the diagnostic plots show?
A: Plot images: a contact map (which residues are close in 3D, as an N×N binary image), a Ramachandran scatter (backbone torsion angles, revealing secondary-structure composition at a glance), and — for AlphaFold structures — a PAE heatmap (pairwise prediction confidence).

Q: What known structures does this most resemble?
A: The Foldseek neighbor list gives the closest experimentally determined structures in the PDB, ranked by structural alignment. TM-score near 1 means near-identical fold; near 0.3 means only rough topology match. This is how one finds what a novel AlphaFold prediction most resembles in the solved-structure universe.

Q: Are the domains correctly placed relative to each other?
A: Predicted aligned error is AlphaFold's pairwise confidence. Unlike pLDDT (per-residue), PAE is per-residue-pair and captures whether two parts of the structure are correctly placed relative to each other. Units are ångströms of expected positional error.

Q: What do the rendered images show?
A: Structure images are PyMOL renders from six orthogonal camera directions. Cartoon representation draws helices as coils and strands as arrows; sticks shows the backbone as bonds; surface shows the solvent-excluded envelope. Rainbow coloring maps sequence position to hue (blue→red, N→C); chain coloring assigns a distinct color per polypeptide.

Q: What are the backbone torsion angles?
A: φ (phi) and ψ (psi) are the two rotatable backbone dihedrals per residue: φ is the C(i-1)–N–Cα–C torsion, ψ is the N–Cα–C–N(i+1) torsion, both in degrees on (−180°, 180°]. α-helical residues cluster near (−60°, −45°); β-strand residues near (−120°, +130°). A Ramachandran plot is simply a scatter of (φ, ψ) for every residue.